Protein AF-A0A950LCS8-F1 (afdb_monomer)

Solvent-accessible surface area (backbone atoms only — not comparable to full-atom values): 15130 Å² total; per-residue (Å²): 137,90,88,80,78,83,81,78,76,78,85,74,76,77,86,64,58,86,62,54,63,54,53,52,50,50,51,51,50,51,50,51,50,51,52,49,61,66,45,37,80,56,50,51,40,48,50,53,17,52,52,48,40,62,68,40,46,65,56,53,58,58,58,48,73,71,74,54,57,73,68,60,50,51,54,51,52,52,49,53,52,50,50,52,50,52,49,52,52,50,50,51,52,51,51,54,50,55,54,60,71,47,46,80,65,51,57,67,53,48,59,60,55,59,71,72,57,88,82,81,58,100,58,58,68,61,54,54,48,53,57,48,50,55,52,48,50,53,49,48,54,53,47,54,68,59,57,80,75,72,86,90,84,82,92,82,92,84,85,90,83,81,87,88,84,83,85,77,82,82,75,79,75,71,76,71,79,48,78,65,52,58,50,46,68,62,48,52,75,52,49,60,59,48,54,54,48,50,49,25,51,53,42,30,52,51,46,65,72,40,47,62,62,52,47,53,49,49,50,52,62,68,68,70,64,71,66,65,56,59,51,50,55,52,50,54,52,51,55,52,52,53,54,55,58,64,74,74,112

pLDDT: mean 70.21, std 14.86, range [31.48, 96.06]

Secondary structure (DSSP, 8-state):
----------TTS----HHHHHHHHHHHHHHHHHHHHHHHHHHHHHHHHHHHHHHHHHHHHHHGGG---HHHHHHHHHHHHHHHHHHHHHHHHHHHHHHHHTHHHHHHHHHHHHHH-SSS-TTHHHHHHHHHHHHHHHHHHHHHHHHTTS---------------PPPP---------HHHHHHHHHHHHHHHHHHHHHHHHHHHHHHHHHHHHHHHHHHHHTTS-HHHHHHHHHHHHHHHHHHHHH--

Sequence (249 aa):
MADQAPEFDGRTRADFPPGVFGMMAVLVAATIIAILYFAREVFVPITLAVLLSFLLAPAVRWLRRLRVGRITAVVFTVMIACLAIAGFTAVIVGEVSSLAQQLPEYQYNLDAKIRSFPGMVPGGGIFRRATNTLRELGKELSKAQTQNGAESTPSATGASESQPAKPIPVQLVEPVPGPLQIVQTIIGPLLQPMAVGGLVIVFVIMILLEREDLRDRLLRLAGRRDLHRTTEAMNDAAQRISRYLMCQL

Structure (mmCIF, N/CA/C/O backbone):
data_AF-A0A950LCS8-F1
#
_entry.id   AF-A0A950LCS8-F1
#
loop_
_atom_site.group_PDB
_atom_site.id
_atom_site.type_symbol
_atom_site.label_atom_id
_atom_site.label_alt_id
_atom_site.label_comp_id
_atom_site.label_asym_id
_atom_site.label_entity_id
_atom_site.label_seq_id
_atom_site.pdbx_PDB_ins_code
_atom_site.Cartn_x
_atom_site.Cartn_y
_atom_site.Cartn_z
_atom_site.occupancy
_atom_site.B_iso_or_equiv
_atom_site.auth_seq_id
_atom_site.auth_comp_id
_atom_site.auth_asym_id
_atom_site.auth_atom_id
_atom_site.pdbx_PDB_model_num
ATOM 1 N N . MET A 1 1 ? 23.893 34.636 -63.268 1.00 56.47 1 MET A N 1
ATOM 2 C CA . MET A 1 1 ? 22.607 34.696 -62.542 1.00 56.47 1 MET A CA 1
ATOM 3 C C . MET A 1 1 ? 22.546 33.495 -61.616 1.00 56.47 1 MET A C 1
ATOM 5 O O . MET A 1 1 ? 22.862 32.412 -62.084 1.00 56.47 1 MET A O 1
ATOM 9 N N . ALA A 1 2 ? 22.137 33.734 -60.367 1.00 59.38 2 ALA A N 1
ATOM 10 C CA . ALA A 1 2 ? 21.829 32.772 -59.301 1.00 59.38 2 ALA A CA 1
ATOM 11 C C . ALA A 1 2 ? 23.011 32.095 -58.575 1.00 59.38 2 ALA A C 1
ATOM 13 O O . ALA A 1 2 ? 23.443 31.012 -58.947 1.00 59.38 2 ALA A O 1
ATOM 14 N N . ASP A 1 3 ? 23.433 32.710 -57.467 1.00 57.75 3 ASP A N 1
ATOM 15 C CA . ASP A 1 3 ? 23.867 31.981 -56.271 1.00 57.75 3 ASP A CA 1
ATOM 16 C C . ASP A 1 3 ? 23.253 32.695 -55.051 1.00 57.75 3 ASP A C 1
ATOM 18 O O . ASP A 1 3 ? 23.719 33.750 -54.622 1.00 57.75 3 ASP A O 1
ATOM 22 N N . GLN A 1 4 ? 22.094 32.208 -54.599 1.00 59.34 4 GLN A N 1
ATOM 23 C CA . GLN A 1 4 ? 21.452 32.625 -53.351 1.00 59.34 4 GLN A CA 1
ATOM 24 C C . GLN A 1 4 ? 21.658 31.491 -52.350 1.00 59.34 4 GLN A C 1
ATOM 26 O O . GLN A 1 4 ? 20.965 30.475 -52.399 1.00 59.34 4 GLN A O 1
ATOM 31 N N . ALA A 1 5 ? 22.623 31.666 -51.451 1.00 65.44 5 ALA A N 1
ATOM 32 C CA . ALA A 1 5 ? 22.759 30.821 -50.277 1.00 65.44 5 ALA A CA 1
ATOM 33 C C . ALA A 1 5 ? 21.596 31.106 -49.303 1.00 65.44 5 ALA A C 1
ATOM 35 O O . ALA A 1 5 ? 21.241 32.273 -49.112 1.00 65.44 5 ALA A O 1
ATOM 36 N N . PRO A 1 6 ? 20.997 30.083 -48.671 1.00 62.97 6 PRO A N 1
ATOM 37 C CA . PRO A 1 6 ? 19.970 30.294 -47.662 1.00 62.97 6 PRO A CA 1
ATOM 38 C C . PRO A 1 6 ? 20.600 30.904 -46.402 1.00 62.97 6 PRO A C 1
ATOM 40 O O . PRO A 1 6 ? 21.367 30.247 -45.696 1.00 62.97 6 PRO A O 1
ATOM 43 N N . GLU A 1 7 ? 20.269 32.165 -46.116 1.00 64.50 7 GLU A N 1
ATOM 44 C CA . GLU A 1 7 ? 20.481 32.787 -44.807 1.00 64.50 7 GLU A CA 1
ATOM 45 C C . GLU A 1 7 ? 19.712 31.974 -43.757 1.00 64.50 7 GLU A C 1
ATOM 47 O O . GLU A 1 7 ? 18.488 32.050 -43.643 1.00 64.50 7 GLU A O 1
ATOM 52 N N . PHE A 1 8 ? 20.429 31.149 -42.996 1.00 61.28 8 PHE A N 1
ATOM 53 C CA . PHE A 1 8 ? 19.883 30.520 -41.801 1.00 61.28 8 PHE A CA 1
ATOM 54 C C . PHE A 1 8 ? 19.758 31.586 -40.708 1.00 61.28 8 PHE A C 1
ATOM 56 O O . PHE A 1 8 ? 20.701 31.856 -39.965 1.00 61.28 8 PHE A O 1
ATOM 63 N N . ASP A 1 9 ? 18.577 32.201 -40.638 1.00 62.56 9 ASP A N 1
ATOM 64 C CA . ASP A 1 9 ? 18.178 33.119 -39.574 1.00 62.56 9 ASP A CA 1
ATOM 65 C C . ASP A 1 9 ? 18.215 32.381 -38.222 1.00 62.56 9 ASP A C 1
ATOM 67 O O . ASP A 1 9 ? 17.396 31.509 -37.927 1.00 62.56 9 ASP A O 1
ATOM 71 N N . GLY A 1 10 ? 19.203 32.710 -37.388 1.00 59.84 10 GLY A N 1
ATOM 72 C CA . GLY A 1 10 ? 19.430 32.127 -36.059 1.00 59.84 10 GLY A CA 1
ATOM 73 C C . GLY A 1 10 ? 18.405 32.539 -34.992 1.00 59.84 10 GLY A C 1
ATOM 74 O O . GLY A 1 10 ? 18.666 32.393 -33.796 1.00 59.84 10 GLY A O 1
ATOM 75 N N . ARG A 1 11 ? 17.240 33.062 -35.386 1.00 56.19 11 ARG A N 1
ATOM 76 C CA . ARG A 1 11 ? 16.188 33.565 -34.491 1.00 56.19 11 ARG A CA 1
ATOM 77 C C . ARG A 1 11 ? 15.236 32.468 -34.024 1.00 56.19 11 ARG A C 1
ATOM 79 O O . ARG A 1 11 ? 14.035 32.528 -34.252 1.00 56.19 11 ARG A O 1
ATOM 86 N N . THR A 1 12 ? 15.750 31.468 -33.320 1.00 60.00 12 THR A N 1
ATOM 87 C CA . THR A 1 12 ? 14.900 30.576 -32.501 1.00 60.00 12 THR A CA 1
ATOM 88 C C . THR A 1 12 ? 15.524 30.209 -31.159 1.00 60.00 12 THR A C 1
ATOM 90 O O . THR A 1 12 ? 15.053 29.300 -30.478 1.00 60.00 12 THR A O 1
ATOM 93 N N . ARG A 1 13 ? 16.516 30.971 -30.681 1.00 58.94 13 ARG A N 1
ATOM 94 C CA . ARG A 1 13 ? 16.774 31.039 -29.237 1.00 58.94 13 ARG A CA 1
ATOM 95 C C . ARG A 1 13 ? 15.783 32.009 -28.614 1.00 58.94 13 ARG A C 1
ATOM 97 O O . ARG A 1 13 ? 16.112 33.146 -28.344 1.00 58.94 13 ARG A O 1
ATOM 104 N N . ALA A 1 14 ? 14.553 31.526 -28.485 1.00 61.00 14 ALA A N 1
ATOM 105 C CA . ALA A 1 14 ? 13.630 31.818 -27.401 1.00 61.00 14 ALA A CA 1
ATOM 106 C C . ALA A 1 14 ? 14.144 32.829 -26.348 1.00 61.00 14 ALA A C 1
ATOM 108 O O . ALA A 1 14 ? 14.609 32.436 -25.277 1.00 61.00 14 ALA A O 1
ATOM 109 N N . ASP A 1 15 ? 14.008 34.123 -26.645 1.00 62.06 15 ASP A N 1
ATOM 110 C CA . ASP A 1 15 ? 14.137 35.220 -25.684 1.00 62.06 15 ASP A CA 1
ATOM 111 C C . ASP A 1 15 ? 12.903 35.214 -24.766 1.00 62.06 15 ASP A C 1
ATOM 113 O O . ASP A 1 15 ? 12.046 36.097 -24.803 1.00 62.06 15 ASP A O 1
ATOM 117 N N . PHE A 1 16 ? 12.742 34.155 -23.969 1.00 63.09 16 PHE A N 1
ATOM 118 C CA . PHE A 1 16 ? 11.744 34.151 -22.908 1.00 63.09 16 PHE A CA 1
ATOM 119 C C . PHE A 1 16 ? 12.295 34.942 -21.716 1.00 63.09 16 PHE A C 1
ATOM 121 O O . PHE A 1 16 ? 13.444 34.725 -21.323 1.00 63.09 16 PHE A O 1
ATOM 128 N N . PRO A 1 17 ? 11.494 35.828 -21.093 1.00 73.19 17 PRO A N 1
ATOM 129 C CA . PRO A 1 17 ? 11.909 36.515 -19.880 1.00 73.19 17 PRO A CA 1
ATOM 130 C C . PRO A 1 17 ? 12.347 35.481 -18.829 1.00 73.19 17 PRO A C 1
ATOM 132 O O . PRO A 1 17 ? 11.656 34.469 -18.669 1.00 73.19 17 PRO A O 1
ATOM 135 N N . PRO A 1 18 ? 13.427 35.723 -18.063 1.00 69.81 18 PRO A N 1
ATOM 136 C CA . PRO A 1 18 ? 13.974 34.752 -17.107 1.00 69.81 18 PRO A CA 1
ATOM 137 C C . PRO A 1 18 ? 12.963 34.277 -16.041 1.00 69.81 18 PRO A C 1
ATOM 139 O O . PRO A 1 18 ? 13.160 33.230 -15.429 1.00 69.81 18 PRO A O 1
ATOM 142 N N . GLY A 1 19 ? 11.842 34.987 -15.852 1.00 72.88 19 GLY A N 1
ATOM 143 C CA . GLY A 1 19 ? 10.735 34.573 -14.981 1.00 72.88 19 GLY A CA 1
ATOM 144 C C . GLY A 1 19 ? 9.728 33.589 -15.599 1.00 72.88 19 GLY A C 1
ATOM 145 O O . GLY A 1 19 ? 9.078 32.850 -14.860 1.00 72.88 19 GLY A O 1
ATOM 146 N N . VAL A 1 20 ? 9.597 33.521 -16.930 1.00 78.75 20 VAL A N 1
ATOM 147 C CA . VAL A 1 20 ? 8.592 32.662 -17.592 1.00 78.75 20 VAL A CA 1
ATOM 148 C C . VAL A 1 20 ? 8.960 31.188 -17.462 1.00 78.75 20 VAL A C 1
ATOM 150 O O . VAL A 1 20 ? 8.088 30.366 -17.195 1.00 78.75 20 VAL A O 1
ATOM 153 N N . PHE A 1 21 ? 10.249 30.849 -17.557 1.00 78.19 21 PHE A N 1
ATOM 154 C CA . PHE A 1 21 ? 10.707 29.472 -17.354 1.00 78.19 21 PHE A CA 1
ATOM 155 C C . PHE A 1 21 ? 10.443 28.995 -15.917 1.00 78.19 21 PHE A C 1
ATOM 157 O O . PHE A 1 21 ? 9.968 27.880 -15.714 1.00 78.19 21 PHE A O 1
ATOM 164 N N . GLY A 1 22 ? 10.660 29.868 -14.926 1.00 85.50 22 GLY A N 1
ATOM 165 C CA . GLY A 1 22 ? 10.324 29.593 -13.528 1.00 85.50 22 GLY A CA 1
ATOM 166 C C . GLY A 1 22 ? 8.821 29.392 -13.315 1.00 85.50 22 GLY A C 1
ATOM 167 O O . GLY A 1 22 ? 8.416 28.415 -12.691 1.00 85.50 22 GLY A O 1
ATOM 168 N N . MET A 1 23 ? 7.983 30.259 -13.891 1.00 86.12 23 MET A N 1
ATOM 169 C CA . MET A 1 23 ? 6.525 30.152 -13.767 1.00 86.12 23 MET A CA 1
ATOM 170 C C . MET A 1 23 ? 5.976 28.883 -14.435 1.00 86.12 23 MET A C 1
ATOM 172 O O . MET A 1 23 ? 5.153 28.185 -13.844 1.00 86.12 23 MET A O 1
ATOM 176 N N . MET A 1 24 ? 6.475 28.531 -15.624 1.00 89.88 24 MET A N 1
ATOM 177 C CA . MET A 1 24 ? 6.101 27.291 -16.310 1.00 89.88 24 MET A CA 1
ATOM 178 C C . MET A 1 24 ? 6.569 26.052 -15.540 1.00 89.88 24 MET A C 1
ATOM 180 O O . MET A 1 24 ? 5.802 25.103 -15.403 1.00 89.88 24 MET A O 1
ATOM 184 N N . ALA A 1 25 ? 7.779 26.065 -14.974 1.00 90.00 25 ALA A N 1
ATOM 185 C CA . ALA A 1 25 ? 8.272 24.964 -14.148 1.00 90.00 25 ALA A CA 1
ATOM 186 C C . ALA A 1 25 ? 7.416 24.758 -12.886 1.00 90.00 25 ALA A C 1
ATOM 188 O O . ALA A 1 25 ? 7.090 23.620 -12.552 1.00 90.00 25 ALA A O 1
ATOM 189 N N . VAL A 1 26 ? 6.997 25.840 -12.218 1.00 94.12 26 VAL A N 1
ATOM 190 C CA . VAL A 1 26 ? 6.099 25.768 -11.051 1.00 94.12 26 VAL A CA 1
ATOM 191 C C . VAL A 1 26 ? 4.725 25.229 -11.445 1.00 94.12 26 VAL A C 1
ATOM 193 O O . VAL A 1 26 ? 4.198 24.366 -10.748 1.00 94.12 26 VAL A O 1
ATOM 196 N N . LEU A 1 27 ? 4.160 25.671 -12.573 1.00 95.00 27 LEU A N 1
ATOM 197 C CA . LEU A 1 27 ? 2.878 25.160 -13.070 1.00 95.00 27 LEU A CA 1
ATOM 198 C C . LEU A 1 27 ? 2.951 23.674 -13.432 1.00 95.00 27 LEU A C 1
ATOM 200 O O . LEU A 1 27 ? 2.062 22.907 -13.061 1.00 95.00 27 LEU A O 1
ATOM 204 N N . VAL A 1 28 ? 4.020 23.244 -14.105 1.00 95.44 28 VAL A N 1
ATOM 205 C CA . VAL A 1 28 ? 4.246 21.829 -14.428 1.00 95.44 28 VAL A CA 1
ATOM 206 C C . VAL A 1 28 ? 4.411 21.010 -13.149 1.00 95.44 28 VAL A C 1
ATOM 208 O O . VAL A 1 28 ? 3.747 19.987 -12.998 1.00 95.44 28 VAL A O 1
ATOM 211 N N . ALA A 1 29 ? 5.224 21.469 -12.194 1.00 95.00 29 ALA A N 1
ATOM 212 C CA . ALA A 1 29 ? 5.409 20.789 -10.915 1.00 95.00 29 ALA A CA 1
ATOM 213 C C . ALA A 1 29 ? 4.095 20.687 -10.125 1.00 95.00 29 ALA A C 1
ATOM 215 O O . ALA A 1 29 ? 3.750 19.605 -9.654 1.00 95.00 29 ALA A O 1
ATOM 216 N N . ALA A 1 30 ? 3.322 21.773 -10.033 1.00 95.69 30 ALA A N 1
ATOM 217 C CA . ALA A 1 30 ? 2.016 21.781 -9.378 1.00 95.69 30 ALA A CA 1
ATOM 218 C C . ALA A 1 30 ? 1.031 20.818 -10.057 1.00 95.69 30 ALA A C 1
ATOM 220 O O . ALA A 1 30 ? 0.322 20.081 -9.373 1.00 95.69 30 ALA A O 1
ATOM 221 N N . THR A 1 31 ? 1.038 20.761 -11.392 1.00 96.06 31 THR A N 1
ATOM 222 C CA . THR A 1 31 ? 0.212 19.825 -12.169 1.00 96.06 31 THR A CA 1
ATOM 223 C C . THR A 1 31 ? 0.610 18.377 -11.888 1.00 96.06 31 THR A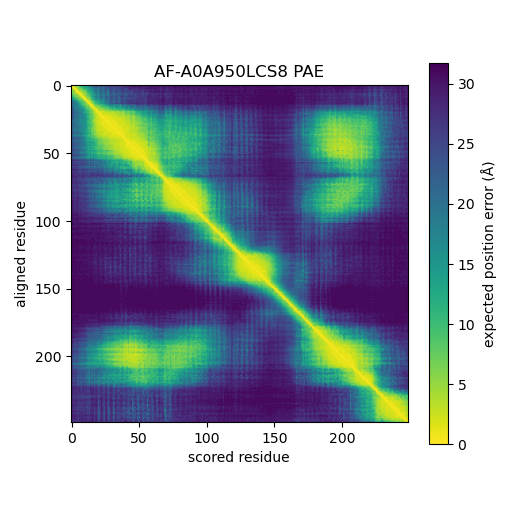 C 1
ATOM 225 O O . THR A 1 31 ? -0.252 17.545 -11.615 1.00 96.06 31 THR A O 1
ATOM 228 N N . ILE A 1 32 ? 1.912 18.070 -11.883 1.00 96.06 32 ILE A N 1
ATOM 229 C CA . ILE A 1 32 ? 2.420 16.734 -11.544 1.00 96.06 32 ILE A CA 1
ATOM 230 C C . ILE A 1 32 ? 2.004 16.352 -10.121 1.00 96.06 32 ILE A C 1
ATOM 232 O O . ILE A 1 32 ? 1.495 15.253 -9.917 1.00 96.06 32 ILE A O 1
ATOM 236 N N . ILE A 1 33 ? 2.165 17.250 -9.145 1.00 95.56 33 ILE A N 1
ATOM 237 C CA . ILE A 1 33 ? 1.779 17.008 -7.747 1.00 95.56 33 ILE A CA 1
ATOM 238 C C . ILE A 1 33 ? 0.270 16.772 -7.628 1.00 95.56 33 ILE A C 1
ATOM 240 O O . ILE A 1 33 ? -0.142 15.850 -6.928 1.00 95.56 33 ILE A O 1
ATOM 244 N N . ALA A 1 34 ? -0.558 17.549 -8.330 1.00 94.56 34 ALA A N 1
ATOM 245 C CA . ALA A 1 34 ? -2.009 17.375 -8.332 1.00 94.56 34 ALA A CA 1
ATOM 246 C C . ALA A 1 34 ? -2.422 16.012 -8.912 1.00 94.56 34 ALA A C 1
ATOM 248 O O . ALA A 1 34 ? -3.231 15.304 -8.308 1.00 94.56 34 ALA A O 1
ATOM 249 N N . ILE A 1 35 ? -1.817 15.607 -10.036 1.00 95.50 35 ILE A N 1
ATOM 250 C CA . ILE A 1 35 ? -2.025 14.278 -10.629 1.00 95.50 35 ILE A CA 1
ATOM 251 C C . ILE A 1 35 ? -1.593 13.189 -9.644 1.00 95.50 35 ILE A C 1
ATOM 253 O O . ILE A 1 35 ? -2.333 12.232 -9.426 1.00 95.50 35 ILE A O 1
ATOM 257 N N . LEU A 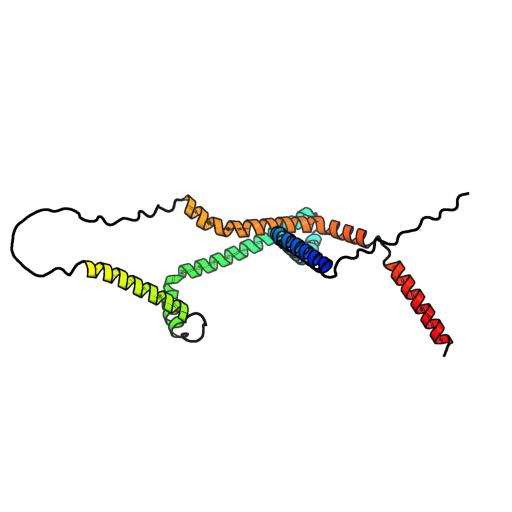1 36 ? -0.427 13.335 -9.009 1.00 92.00 36 LEU A N 1
ATOM 258 C CA . LEU A 1 36 ? 0.100 12.350 -8.065 1.00 92.00 36 LEU A CA 1
ATOM 259 C C . LEU A 1 36 ? -0.766 12.243 -6.802 1.00 92.00 36 LEU A C 1
ATOM 261 O O . LEU A 1 36 ? -0.968 11.149 -6.280 1.00 92.00 36 LEU A O 1
ATOM 265 N N . TYR A 1 37 ? -1.324 13.363 -6.339 1.00 94.12 37 TYR A N 1
ATOM 266 C CA . TYR A 1 37 ? -2.248 13.408 -5.211 1.00 94.12 37 TYR A CA 1
ATOM 267 C C . TYR A 1 37 ? -3.539 12.646 -5.508 1.00 94.12 37 TYR A C 1
ATOM 269 O O . TYR A 1 37 ? -3.984 11.875 -4.658 1.00 94.12 37 TYR A O 1
ATOM 277 N N . PHE A 1 38 ? -4.119 12.821 -6.698 1.00 92.69 38 PHE A N 1
ATOM 278 C CA . PHE A 1 38 ? -5.295 12.058 -7.125 1.00 92.69 38 PHE A CA 1
ATOM 279 C C . PHE A 1 38 ? -4.964 10.582 -7.352 1.00 92.69 38 PHE A C 1
ATOM 281 O O . PHE A 1 38 ? -5.682 9.698 -6.897 1.00 92.69 38 PHE A O 1
ATOM 288 N N . ALA A 1 39 ? -3.828 10.299 -7.986 1.00 91.81 39 ALA A N 1
ATOM 289 C CA . ALA A 1 39 ? -3.398 8.937 -8.263 1.00 91.81 39 ALA A CA 1
ATOM 290 C C . ALA A 1 39 ? -2.930 8.177 -7.007 1.00 91.81 39 ALA A C 1
ATOM 292 O O . ALA A 1 39 ? -2.745 6.959 -7.071 1.00 91.81 39 ALA A O 1
ATOM 293 N N . ARG A 1 40 ? -2.761 8.849 -5.854 1.00 91.00 40 ARG A N 1
ATOM 294 C CA . ARG A 1 40 ? -2.328 8.215 -4.595 1.00 91.00 40 ARG A CA 1
ATOM 295 C C . ARG A 1 40 ? -3.222 7.046 -4.194 1.00 91.00 40 ARG A C 1
ATOM 297 O O . ARG A 1 40 ? -2.714 6.070 -3.653 1.00 91.00 40 ARG A O 1
ATOM 304 N N . GLU A 1 41 ? -4.525 7.133 -4.472 1.00 86.94 41 GLU A N 1
ATOM 305 C CA . GLU A 1 41 ? -5.500 6.090 -4.127 1.00 86.94 41 GLU A CA 1
ATOM 306 C C . GLU A 1 41 ? -5.186 4.758 -4.815 1.00 86.94 41 GLU A C 1
ATOM 308 O O . GLU A 1 41 ? -5.502 3.700 -4.281 1.00 86.94 41 GLU A O 1
ATOM 313 N N . VAL A 1 42 ? -4.488 4.804 -5.953 1.00 87.44 42 VAL A N 1
ATOM 314 C CA . VAL A 1 42 ? -4.037 3.631 -6.706 1.00 87.44 42 VAL A CA 1
ATOM 315 C C . VAL A 1 42 ? -2.557 3.330 -6.434 1.00 87.44 42 VAL A C 1
ATOM 317 O O . VAL A 1 42 ? -2.186 2.173 -6.225 1.00 87.44 42 VAL A O 1
ATOM 320 N N . PHE A 1 43 ? -1.696 4.354 -6.368 1.00 89.25 43 PHE A N 1
ATOM 321 C CA . PHE A 1 43 ? -0.256 4.181 -6.136 1.00 89.25 43 PHE A CA 1
ATOM 322 C C . PHE A 1 43 ? 0.077 3.619 -4.754 1.00 89.25 43 PHE A C 1
ATOM 324 O O . PHE A 1 43 ? 0.981 2.789 -4.650 1.00 89.25 43 PHE A O 1
ATOM 331 N N . VAL A 1 44 ? -0.623 4.041 -3.695 1.00 90.12 44 VAL A N 1
ATOM 332 C CA . VAL A 1 44 ? -0.365 3.556 -2.330 1.00 90.12 44 VAL A CA 1
ATOM 333 C C . VAL A 1 44 ? -0.592 2.036 -2.236 1.00 90.12 44 VAL A C 1
ATOM 335 O O . VAL A 1 44 ? 0.338 1.337 -1.824 1.00 90.12 44 VAL A O 1
ATOM 338 N N . PRO A 1 45 ? -1.738 1.482 -2.686 1.00 86.88 45 PRO A N 1
ATOM 339 C CA . PRO A 1 45 ? -1.960 0.036 -2.732 1.00 86.88 45 PRO A CA 1
ATOM 340 C C . PRO A 1 45 ? -0.947 -0.734 -3.577 1.00 86.88 45 PRO A C 1
ATOM 342 O O . PRO A 1 45 ? -0.454 -1.769 -3.132 1.00 86.88 45 PRO A O 1
ATOM 345 N N . ILE A 1 46 ? -0.597 -0.231 -4.768 1.00 85.94 46 ILE A N 1
ATOM 346 C CA . ILE A 1 46 ? 0.405 -0.868 -5.637 1.00 85.94 46 ILE A CA 1
ATOM 347 C C . ILE A 1 46 ? 1.762 -0.915 -4.933 1.00 85.94 46 ILE A C 1
ATOM 349 O O . ILE A 1 46 ? 2.424 -1.949 -4.924 1.00 85.94 46 ILE A O 1
ATOM 353 N N . THR A 1 47 ? 2.167 0.189 -4.307 1.00 89.19 47 THR A N 1
ATOM 354 C CA . THR A 1 47 ? 3.445 0.286 -3.590 1.00 89.19 47 THR A CA 1
ATOM 355 C C . THR A 1 47 ? 3.491 -0.700 -2.427 1.00 89.19 47 THR A C 1
ATOM 357 O O . THR A 1 47 ? 4.457 -1.454 -2.299 1.00 89.19 47 THR A O 1
ATOM 360 N N . LEU A 1 48 ? 2.420 -0.756 -1.627 1.00 87.50 48 LEU A N 1
ATOM 361 C CA . LEU A 1 48 ? 2.255 -1.753 -0.568 1.00 87.50 48 LEU A CA 1
ATOM 362 C C . LEU A 1 48 ? 2.337 -3.175 -1.117 1.00 87.50 48 LEU A C 1
ATOM 364 O O . LEU A 1 48 ? 3.027 -4.008 -0.538 1.00 87.50 48 LEU A O 1
ATOM 368 N N . ALA A 1 49 ? 1.680 -3.449 -2.241 1.00 84.44 49 ALA A N 1
ATOM 369 C CA . ALA A 1 49 ? 1.678 -4.765 -2.854 1.00 84.44 49 ALA A CA 1
ATOM 370 C C . ALA A 1 49 ? 3.062 -5.177 -3.376 1.00 84.44 49 ALA A C 1
ATOM 372 O O . ALA A 1 49 ? 3.468 -6.324 -3.189 1.00 84.44 49 ALA A O 1
ATOM 373 N N . VAL A 1 50 ? 3.825 -4.251 -3.968 1.00 81.75 50 VAL A N 1
ATOM 374 C CA . VAL A 1 50 ? 5.221 -4.482 -4.375 1.00 81.75 50 VAL A CA 1
ATOM 375 C C . VAL A 1 50 ? 6.101 -4.765 -3.154 1.00 81.75 50 VAL A C 1
ATOM 377 O O . VAL A 1 50 ? 6.852 -5.742 -3.162 1.00 81.75 50 VAL A O 1
ATOM 380 N N . LEU A 1 51 ? 5.982 -3.963 -2.090 1.00 85.69 51 LEU A N 1
ATOM 381 C CA . LEU A 1 51 ? 6.686 -4.166 -0.817 1.00 85.69 51 LEU A CA 1
ATOM 382 C C . LEU A 1 51 ? 6.375 -5.541 -0.212 1.00 85.69 51 LEU A C 1
ATOM 384 O O . LEU A 1 51 ? 7.294 -6.307 0.086 1.00 85.69 51 LEU A O 1
ATOM 388 N N . LEU A 1 52 ? 5.090 -5.890 -0.105 1.00 77.38 52 LEU A N 1
ATOM 389 C CA . LEU A 1 52 ? 4.645 -7.204 0.357 1.00 77.38 52 LEU A CA 1
ATOM 390 C C . LEU A 1 52 ? 5.173 -8.315 -0.545 1.00 77.38 52 LEU A C 1
ATOM 392 O O . LEU A 1 52 ? 5.641 -9.331 -0.050 1.00 77.38 52 LEU A O 1
ATOM 396 N N . SER A 1 53 ? 5.147 -8.133 -1.863 1.00 74.00 53 SER A N 1
ATOM 397 C CA . SER A 1 53 ? 5.648 -9.121 -2.818 1.00 74.00 53 SER A CA 1
ATOM 398 C C . SER A 1 53 ? 7.140 -9.395 -2.629 1.00 74.00 53 SER A C 1
ATOM 400 O O . SER A 1 53 ? 7.560 -10.553 -2.648 1.00 74.00 53 SER A O 1
ATOM 402 N N . PHE A 1 54 ? 7.956 -8.362 -2.395 1.00 77.31 54 PHE A N 1
ATOM 403 C CA . PHE A 1 54 ? 9.369 -8.543 -2.052 1.00 77.31 54 PHE A CA 1
ATOM 404 C C . PHE A 1 54 ? 9.551 -9.288 -0.729 1.00 77.31 54 PHE A C 1
ATOM 406 O O . PHE A 1 54 ? 10.407 -10.173 -0.655 1.00 77.31 54 PHE A O 1
ATOM 413 N N . LEU A 1 55 ? 8.723 -8.986 0.271 1.00 79.25 55 LEU A N 1
ATOM 414 C CA . LEU A 1 55 ? 8.737 -9.661 1.567 1.00 79.25 55 LEU A CA 1
ATOM 415 C C . LEU A 1 55 ? 8.301 -11.135 1.462 1.00 79.25 55 LEU A C 1
ATOM 417 O O . LEU A 1 55 ? 8.877 -12.006 2.110 1.00 79.25 55 LEU A O 1
ATOM 421 N N . LEU A 1 56 ? 7.337 -11.434 0.588 1.00 69.81 56 LEU A N 1
ATOM 422 C CA . LEU A 1 56 ? 6.825 -12.781 0.323 1.00 69.81 56 LEU A CA 1
ATOM 423 C C . LEU A 1 56 ? 7.708 -13.573 -0.651 1.00 69.81 56 LEU A C 1
ATOM 425 O O . LEU A 1 56 ? 7.661 -14.799 -0.651 1.00 69.81 56 LEU A O 1
ATOM 429 N N . ALA A 1 57 ? 8.549 -12.934 -1.466 1.00 70.12 57 ALA A N 1
ATOM 430 C CA . ALA A 1 57 ? 9.424 -13.612 -2.424 1.00 70.12 57 ALA A CA 1
ATOM 431 C C . ALA A 1 57 ? 10.326 -14.713 -1.815 1.00 70.12 57 ALA A C 1
ATOM 433 O O . ALA A 1 57 ? 10.467 -15.767 -2.442 1.00 70.12 57 ALA A O 1
ATOM 434 N N . PRO A 1 58 ? 10.985 -14.547 -0.647 1.00 69.12 58 PRO A N 1
ATOM 435 C CA . PRO A 1 58 ? 11.684 -15.655 0.009 1.00 69.12 58 PRO A CA 1
ATOM 436 C C . PRO A 1 58 ? 10.730 -16.764 0.479 1.00 69.12 58 PRO A C 1
ATOM 438 O O . PRO A 1 58 ? 11.034 -17.934 0.247 1.00 69.12 58 PRO A O 1
ATOM 441 N N . ALA A 1 59 ? 9.568 -16.416 1.042 1.00 62.25 59 ALA A N 1
ATOM 442 C CA . ALA A 1 59 ? 8.569 -17.380 1.510 1.00 62.25 59 ALA A CA 1
ATOM 443 C C . ALA A 1 59 ? 7.998 -18.228 0.356 1.00 62.25 59 ALA A C 1
ATOM 4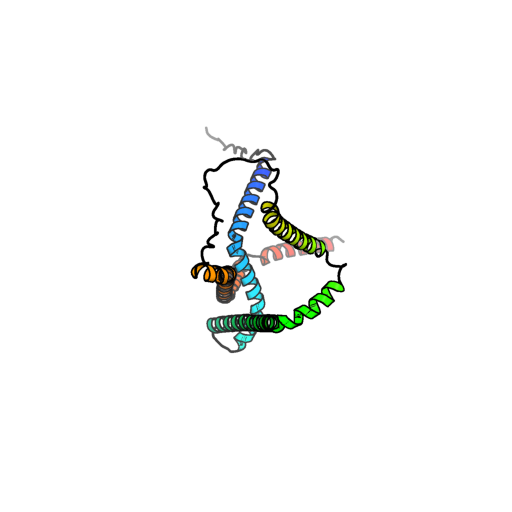45 O O . ALA A 1 59 ? 7.986 -19.456 0.423 1.00 62.25 59 ALA A O 1
ATOM 446 N N . VAL A 1 60 ? 7.637 -17.591 -0.763 1.00 63.97 60 VAL A N 1
ATOM 447 C CA . VAL A 1 60 ? 7.143 -18.262 -1.976 1.00 63.97 60 VAL A CA 1
ATOM 448 C C . VAL A 1 60 ? 8.226 -19.144 -2.599 1.00 63.97 60 VAL A C 1
ATOM 450 O O . VAL A 1 60 ? 7.929 -20.242 -3.060 1.00 63.97 60 VAL A O 1
ATOM 453 N N . ARG A 1 61 ? 9.496 -18.710 -2.611 1.00 65.62 61 ARG A N 1
ATOM 454 C CA . ARG A 1 61 ? 10.614 -19.542 -3.101 1.00 65.62 61 ARG A CA 1
ATOM 455 C C . ARG A 1 61 ? 10.821 -20.793 -2.250 1.00 65.62 61 ARG A C 1
ATOM 457 O O . ARG A 1 61 ? 11.162 -21.835 -2.802 1.00 65.62 61 ARG A O 1
ATOM 464 N N . TRP A 1 62 ? 10.617 -20.696 -0.938 1.00 63.22 62 TRP A N 1
ATOM 465 C CA . TRP A 1 62 ? 10.627 -21.850 -0.040 1.00 63.22 62 TRP A CA 1
ATOM 466 C C . TRP A 1 62 ? 9.469 -22.804 -0.338 1.00 63.22 62 TRP A C 1
ATOM 468 O O . TRP A 1 62 ? 9.701 -23.997 -0.516 1.00 63.22 62 TRP A O 1
ATOM 478 N N . LEU A 1 63 ? 8.254 -22.278 -0.501 1.00 60.50 63 LEU A N 1
ATOM 479 C CA . LEU A 1 63 ? 7.065 -23.086 -0.782 1.00 60.50 63 LEU A CA 1
ATOM 480 C C . LEU A 1 63 ? 7.110 -23.754 -2.170 1.00 60.50 63 LEU A C 1
ATOM 482 O O . LEU A 1 63 ? 6.672 -24.889 -2.337 1.00 60.50 63 LEU A O 1
ATOM 486 N N . ARG A 1 64 ? 7.727 -23.103 -3.164 1.00 59.50 64 ARG A N 1
ATOM 487 C CA . ARG A 1 64 ? 7.913 -23.650 -4.521 1.00 59.50 64 ARG A CA 1
ATOM 488 C C . ARG A 1 64 ? 8.802 -24.897 -4.562 1.00 59.50 64 ARG A C 1
ATOM 490 O O . ARG A 1 64 ? 8.759 -25.642 -5.539 1.00 59.50 64 ARG A O 1
ATOM 497 N N . ARG A 1 65 ? 9.576 -25.170 -3.504 1.00 63.66 65 ARG A N 1
ATOM 498 C CA . ARG A 1 65 ? 10.348 -26.419 -3.392 1.00 63.66 65 ARG A CA 1
ATOM 499 C C . ARG A 1 65 ? 9.447 -27.661 -3.361 1.00 63.66 65 ARG A C 1
ATOM 501 O O . ARG A 1 65 ? 9.933 -28.740 -3.672 1.00 63.66 65 ARG A O 1
ATOM 508 N N . LEU A 1 66 ? 8.145 -27.514 -3.085 1.00 62.81 66 LEU A N 1
ATOM 509 C CA . LEU A 1 66 ? 7.165 -28.607 -3.105 1.00 62.81 66 LEU A CA 1
ATOM 510 C C . LEU A 1 66 ? 6.575 -28.934 -4.501 1.00 62.81 66 LEU A C 1
ATOM 512 O O . LEU A 1 66 ? 5.592 -29.660 -4.582 1.00 62.81 66 LEU A O 1
ATOM 516 N N . ARG A 1 67 ? 7.158 -28.456 -5.617 1.00 53.88 67 ARG A N 1
ATOM 517 C CA . ARG A 1 67 ? 6.750 -28.809 -7.008 1.00 53.88 67 ARG A CA 1
ATOM 518 C C . ARG A 1 67 ? 5.285 -28.508 -7.394 1.00 53.88 67 ARG A C 1
ATOM 520 O O . ARG A 1 67 ? 4.808 -29.000 -8.413 1.00 53.88 67 ARG A O 1
ATOM 527 N N . VAL A 1 68 ? 4.571 -27.666 -6.653 1.00 57.16 68 VAL A N 1
ATOM 528 C CA . VAL A 1 68 ? 3.204 -27.248 -7.014 1.00 57.16 68 VAL A CA 1
ATOM 529 C C . VAL A 1 68 ? 3.258 -26.122 -8.058 1.00 57.16 68 VAL A C 1
ATOM 531 O O . VAL A 1 68 ? 4.119 -25.244 -7.977 1.00 57.16 68 VAL A O 1
ATOM 534 N N . GLY A 1 69 ? 2.355 -26.136 -9.047 1.00 63.25 69 GLY A N 1
ATOM 535 C CA . GLY A 1 69 ? 2.296 -25.132 -10.119 1.00 63.25 69 GLY A CA 1
ATOM 536 C C . GLY A 1 69 ? 2.248 -23.690 -9.590 1.00 63.25 69 GLY A C 1
ATOM 537 O O . GLY A 1 69 ? 1.712 -23.424 -8.510 1.00 63.25 69 GLY A O 1
ATOM 538 N N . ARG A 1 70 ? 2.814 -22.741 -10.350 1.00 65.44 70 ARG A N 1
ATOM 539 C CA . ARG A 1 70 ? 3.025 -21.337 -9.931 1.00 65.44 70 ARG A CA 1
ATOM 540 C C . ARG A 1 70 ? 1.752 -20.670 -9.397 1.00 65.44 70 ARG A C 1
ATOM 542 O O . ARG A 1 70 ? 1.801 -20.017 -8.359 1.00 65.44 70 ARG A O 1
ATOM 549 N N . ILE A 1 71 ? 0.619 -20.891 -10.064 1.00 66.00 71 ILE A N 1
ATOM 550 C CA . ILE A 1 71 ? -0.681 -20.305 -9.703 1.00 66.00 71 ILE A CA 1
ATOM 551 C C . ILE A 1 71 ? -1.170 -20.868 -8.361 1.00 66.00 71 ILE A C 1
ATOM 553 O O . ILE A 1 71 ? -1.492 -20.109 -7.450 1.00 66.00 71 ILE A O 1
ATOM 557 N N . THR A 1 72 ? -1.131 -22.192 -8.195 1.00 69.19 72 THR A N 1
ATOM 558 C CA . THR A 1 72 ? -1.515 -22.873 -6.948 1.00 69.19 72 THR A CA 1
ATOM 559 C C . THR A 1 72 ? -0.657 -22.452 -5.754 1.00 69.19 72 THR A C 1
ATOM 561 O O . THR A 1 72 ? -1.199 -22.232 -4.677 1.00 69.19 72 THR A O 1
ATOM 564 N N . ALA A 1 73 ? 0.657 -22.261 -5.930 1.00 67.69 73 ALA A N 1
ATOM 565 C CA . ALA A 1 73 ? 1.537 -21.814 -4.847 1.00 67.69 73 ALA A CA 1
ATOM 566 C C . ALA A 1 73 ? 1.219 -20.383 -4.370 1.00 67.69 73 ALA A C 1
ATOM 568 O O . ALA A 1 73 ? 1.246 -20.114 -3.167 1.00 67.69 73 ALA A O 1
ATOM 569 N N . VAL A 1 74 ? 0.899 -19.465 -5.291 1.00 69.62 74 VAL A N 1
ATOM 570 C CA . VAL A 1 74 ? 0.505 -18.085 -4.951 1.00 69.62 74 VAL A CA 1
ATOM 571 C C . VAL A 1 74 ? -0.834 -18.067 -4.219 1.00 69.62 74 VAL A C 1
ATOM 573 O O . VAL A 1 74 ? -0.913 -17.481 -3.141 1.00 69.62 74 VAL A O 1
ATOM 576 N N . VAL A 1 75 ? -1.854 -18.759 -4.745 1.00 70.69 75 VAL A N 1
ATOM 577 C CA . VAL A 1 75 ? -3.180 -18.840 -4.105 1.00 70.69 75 VAL A CA 1
ATOM 578 C C . VAL A 1 75 ? -3.064 -19.405 -2.691 1.00 70.69 75 VAL A C 1
ATOM 580 O O . VAL A 1 75 ? -3.608 -18.822 -1.758 1.00 70.69 75 VAL A O 1
ATOM 583 N N . PHE A 1 76 ? -2.289 -20.477 -2.502 1.00 74.31 76 PHE A N 1
ATOM 584 C CA . PHE A 1 76 ? -2.104 -21.087 -1.183 1.00 74.31 76 PHE A CA 1
ATOM 585 C C . PHE A 1 76 ? -1.374 -20.155 -0.204 1.00 74.31 76 PHE A C 1
ATOM 587 O O . PHE A 1 76 ? -1.763 -20.046 0.955 1.00 74.31 76 PHE A O 1
ATOM 594 N N . THR A 1 77 ? -0.355 -19.425 -0.674 1.00 71.75 77 THR A N 1
ATOM 595 C CA . THR A 1 77 ? 0.395 -18.463 0.156 1.00 71.75 77 THR A CA 1
ATOM 596 C C . THR A 1 77 ? -0.501 -17.310 0.614 1.00 71.75 77 THR A C 1
ATOM 598 O O . THR A 1 77 ? -0.479 -16.940 1.786 1.00 71.75 77 THR A O 1
ATOM 601 N N . VAL A 1 78 ? -1.310 -16.754 -0.295 1.00 73.62 78 VAL A N 1
ATOM 602 C CA . VAL A 1 78 ? -2.253 -15.668 0.019 1.00 73.62 78 VAL A CA 1
ATOM 603 C C . VAL A 1 78 ? -3.367 -16.160 0.937 1.00 73.62 78 VAL A C 1
ATOM 605 O O . VAL A 1 78 ? -3.722 -15.460 1.882 1.00 73.62 78 VAL A O 1
ATOM 608 N N . MET A 1 79 ? -3.872 -17.377 0.720 1.00 78.31 79 MET A N 1
ATOM 609 C CA . MET A 1 79 ? -4.882 -17.974 1.590 1.00 78.31 79 MET A CA 1
ATOM 610 C C . MET A 1 79 ? -4.346 -18.156 3.013 1.00 78.31 79 MET A C 1
ATOM 612 O O . MET A 1 79 ? -5.007 -17.736 3.959 1.00 78.31 79 MET A O 1
ATOM 616 N N . ILE A 1 80 ? -3.130 -18.696 3.178 1.00 76.25 80 ILE A N 1
ATOM 617 C CA . ILE A 1 80 ? -2.481 -18.839 4.493 1.00 76.25 80 ILE A CA 1
ATOM 618 C C . ILE A 1 80 ? -2.279 -17.476 5.156 1.00 76.25 80 ILE A C 1
ATOM 620 O O . ILE A 1 80 ? -2.584 -17.328 6.335 1.00 76.25 80 ILE A O 1
ATOM 624 N N . ALA A 1 81 ? -1.787 -16.478 4.417 1.00 73.31 81 ALA A N 1
ATOM 625 C CA . ALA A 1 81 ? -1.587 -15.135 4.955 1.00 73.31 81 ALA A CA 1
ATOM 626 C C . ALA A 1 81 ? -2.911 -14.514 5.428 1.00 73.31 81 ALA A C 1
ATOM 628 O O . ALA A 1 81 ? -2.972 -13.959 6.522 1.00 73.31 81 ALA A O 1
ATOM 629 N N . CYS A 1 82 ? -3.982 -14.664 4.644 1.00 77.50 82 CYS A N 1
ATOM 630 C CA . CYS A 1 82 ? -5.319 -14.206 5.012 1.00 77.50 82 CYS A CA 1
ATOM 631 C C . CYS A 1 82 ? -5.829 -14.921 6.272 1.00 77.50 82 CYS A C 1
ATOM 633 O O . CYS A 1 82 ? -6.300 -14.263 7.197 1.00 77.50 82 CYS A O 1
ATOM 635 N N . LEU A 1 83 ? -5.661 -16.247 6.353 1.00 80.88 83 LEU A N 1
ATOM 636 C CA . LEU A 1 83 ? -6.045 -17.026 7.532 1.00 80.88 83 LEU A CA 1
ATOM 637 C C . LEU A 1 83 ? -5.259 -16.614 8.781 1.00 80.88 83 LEU A C 1
ATOM 639 O O . LEU A 1 83 ? -5.841 -16.503 9.854 1.00 80.88 83 LEU A O 1
ATOM 643 N N . ALA A 1 84 ? -3.955 -16.368 8.649 1.00 74.56 84 ALA A N 1
ATOM 644 C CA . ALA A 1 84 ? -3.111 -15.932 9.756 1.00 74.56 84 ALA A CA 1
ATOM 645 C C . ALA A 1 84 ? -3.537 -14.554 10.279 1.00 74.56 84 ALA A C 1
ATOM 647 O O . ALA A 1 84 ? -3.671 -14.375 11.488 1.00 74.56 84 ALA A O 1
ATOM 648 N N . ILE A 1 85 ? -3.803 -13.602 9.377 1.00 76.56 85 ILE A N 1
ATOM 649 C CA . ILE A 1 85 ? -4.289 -12.264 9.739 1.00 76.56 85 ILE A CA 1
ATOM 650 C C . ILE A 1 85 ? -5.662 -12.367 10.410 1.00 76.56 85 ILE A C 1
ATOM 652 O O . ILE A 1 85 ? -5.835 -11.852 11.509 1.00 76.56 85 ILE A O 1
ATOM 656 N N . ALA A 1 86 ? -6.614 -13.074 9.794 1.00 81.69 86 ALA A N 1
ATOM 657 C CA . ALA A 1 86 ? -7.962 -13.241 10.334 1.00 81.69 86 ALA A CA 1
ATOM 658 C C . ALA A 1 86 ? -7.954 -13.943 11.700 1.00 81.69 86 ALA A C 1
ATOM 660 O O . ALA A 1 86 ? -8.641 -13.504 12.619 1.00 81.69 86 ALA A O 1
ATOM 661 N N . GLY A 1 87 ? -7.138 -14.989 11.854 1.00 85.19 87 GLY A N 1
ATOM 662 C CA . GLY A 1 87 ? -6.950 -15.690 13.121 1.00 85.19 87 GLY A CA 1
ATOM 663 C C . GLY A 1 87 ? -6.383 -14.771 14.200 1.00 85.19 87 GLY A C 1
ATOM 664 O O . GLY A 1 87 ? -6.935 -14.703 15.293 1.00 85.19 87 GLY A O 1
ATOM 665 N N . PHE A 1 88 ? -5.339 -14.002 13.882 1.00 78.19 88 PHE A N 1
ATOM 666 C CA . PHE A 1 88 ? -4.741 -13.048 14.817 1.00 78.19 88 PHE A CA 1
ATOM 667 C C . PHE A 1 88 ? -5.730 -11.950 15.236 1.00 78.19 88 PHE A C 1
ATOM 669 O O . PHE A 1 88 ? -5.865 -11.658 16.422 1.00 78.19 88 PHE A O 1
ATOM 676 N N . THR A 1 89 ? -6.486 -11.385 14.287 1.00 82.88 89 THR A N 1
ATOM 677 C CA . THR A 1 89 ? -7.551 -10.415 14.582 1.00 82.88 89 THR A CA 1
ATOM 678 C C . THR A 1 89 ? -8.643 -11.023 15.463 1.00 82.88 89 THR A C 1
ATOM 680 O O . THR A 1 89 ? -9.083 -10.375 16.410 1.00 82.88 89 THR A O 1
ATOM 683 N N . ALA A 1 90 ? -9.057 -12.267 15.203 1.00 83.31 90 ALA A N 1
ATOM 684 C CA . ALA A 1 90 ? -10.062 -12.956 16.010 1.00 83.31 90 ALA A CA 1
ATOM 685 C C . ALA A 1 90 ? -9.590 -13.195 17.454 1.00 83.31 90 ALA A C 1
ATOM 687 O O . ALA A 1 90 ? -10.372 -12.990 18.382 1.00 83.31 90 ALA A O 1
ATOM 688 N N . VAL A 1 91 ? -8.316 -13.558 17.657 1.00 86.06 91 VAL A N 1
ATOM 689 C CA . VAL A 1 91 ? -7.728 -13.697 19.002 1.00 86.06 91 VAL A CA 1
ATOM 690 C C . VAL A 1 91 ? -7.752 -12.362 19.749 1.00 86.06 91 VAL A C 1
ATOM 692 O O . VAL A 1 91 ? -8.240 -12.313 20.874 1.00 86.06 91 VAL A O 1
ATOM 695 N N . ILE A 1 92 ? -7.326 -11.267 19.108 1.00 81.44 92 ILE A N 1
ATOM 696 C CA . ILE A 1 92 ? -7.334 -9.928 19.725 1.00 81.44 92 ILE A CA 1
ATOM 697 C C . ILE A 1 92 ? -8.752 -9.501 20.117 1.00 81.44 92 ILE A C 1
ATOM 699 O O . ILE A 1 92 ? -8.967 -9.000 21.218 1.00 81.44 92 ILE A O 1
ATOM 703 N N . VAL A 1 93 ? -9.738 -9.692 19.236 1.00 80.56 93 VAL A N 1
ATOM 704 C CA . VAL A 1 93 ? -11.139 -9.356 19.540 1.00 80.56 93 VAL A CA 1
ATOM 705 C C . VAL A 1 93 ? -11.663 -10.209 20.696 1.00 80.56 93 VAL A C 1
ATOM 707 O O . VAL A 1 93 ? -12.365 -9.687 21.562 1.00 80.56 93 VAL A O 1
ATOM 710 N N . GLY A 1 94 ? -11.289 -11.490 20.750 1.00 79.31 94 GLY A N 1
ATOM 711 C CA . GLY A 1 94 ? -11.600 -12.373 21.873 1.00 79.31 94 GLY A CA 1
ATOM 712 C C . GLY A 1 94 ? -11.023 -11.866 23.197 1.00 79.31 94 GLY A C 1
ATOM 713 O O . GLY A 1 94 ? -11.744 -11.798 24.191 1.00 79.31 94 GLY A O 1
ATOM 714 N N . GLU A 1 95 ? -9.762 -11.431 23.206 1.00 74.62 95 GLU A N 1
ATOM 715 C CA . GLU A 1 95 ? -9.112 -10.862 24.393 1.00 74.62 95 GLU A CA 1
ATOM 716 C C . GLU A 1 95 ? -9.761 -9.544 24.832 1.00 74.62 95 GLU A C 1
ATOM 718 O O . GLU A 1 95 ? -10.082 -9.372 26.008 1.00 74.62 95 GLU A O 1
ATOM 723 N N . VAL A 1 96 ? -10.040 -8.632 23.896 1.00 69.06 96 VAL A N 1
ATOM 724 C CA . VAL A 1 96 ? -10.704 -7.351 24.192 1.00 69.06 96 VAL A CA 1
ATOM 725 C C . VAL A 1 96 ? -12.134 -7.569 24.695 1.00 69.06 96 VAL A C 1
ATOM 727 O O . VAL A 1 96 ? -12.565 -6.891 25.626 1.00 69.06 96 VAL A O 1
ATOM 730 N N . SER A 1 97 ? -12.862 -8.542 24.141 1.00 65.38 97 SER A N 1
ATOM 731 C CA . SER A 1 97 ? -14.199 -8.918 24.612 1.00 65.38 97 SER A CA 1
ATOM 732 C C . SER A 1 97 ? -14.160 -9.545 26.007 1.00 65.38 97 SER A C 1
ATOM 734 O O . SER A 1 97 ? -15.027 -9.254 26.828 1.00 65.38 97 SER A O 1
ATOM 736 N N . SER A 1 98 ? -13.150 -10.368 26.306 1.00 61.00 98 SER A N 1
ATOM 737 C CA . SER A 1 98 ? -12.945 -10.932 27.646 1.00 61.00 98 SER A CA 1
ATOM 738 C C . SER A 1 98 ? -12.606 -9.843 28.671 1.00 61.00 98 SER A C 1
ATOM 740 O O . SER A 1 98 ? -13.100 -9.883 29.796 1.00 61.00 98 SER A O 1
ATOM 742 N N . LEU A 1 99 ? -11.817 -8.834 28.284 1.00 58.31 99 LEU A N 1
ATOM 743 C CA . LEU A 1 99 ? -11.521 -7.662 29.117 1.00 58.31 99 LEU A CA 1
ATOM 744 C C . LEU A 1 99 ? -12.761 -6.777 29.321 1.00 58.31 99 LEU A C 1
ATOM 746 O O . LEU A 1 99 ? -12.972 -6.245 30.410 1.00 58.31 99 LEU A O 1
ATOM 750 N N . ALA A 1 100 ? -13.621 -6.662 28.306 1.00 58.19 100 ALA A N 1
ATOM 751 C CA . ALA A 1 100 ? -14.886 -5.942 28.406 1.00 58.19 100 ALA A CA 1
ATOM 752 C C . ALA A 1 100 ? -15.937 -6.688 29.253 1.00 58.19 100 ALA A C 1
ATOM 754 O O . ALA A 1 100 ? -16.779 -6.058 29.882 1.00 58.19 100 ALA A O 1
ATOM 755 N N . GLN A 1 101 ? -15.889 -8.019 29.327 1.00 54.84 101 GLN A N 1
ATOM 756 C CA . GLN A 1 101 ? -16.777 -8.802 30.198 1.00 54.84 101 GLN A CA 1
ATOM 757 C C . GLN A 1 101 ? -16.355 -8.766 31.679 1.00 54.84 101 GLN A C 1
ATOM 759 O O . GLN A 1 101 ? -17.200 -8.940 32.553 1.00 54.84 101 GLN A O 1
ATOM 764 N N . GLN A 1 102 ? -15.089 -8.453 31.977 1.00 54.28 102 GLN A N 1
ATOM 765 C CA . GLN A 1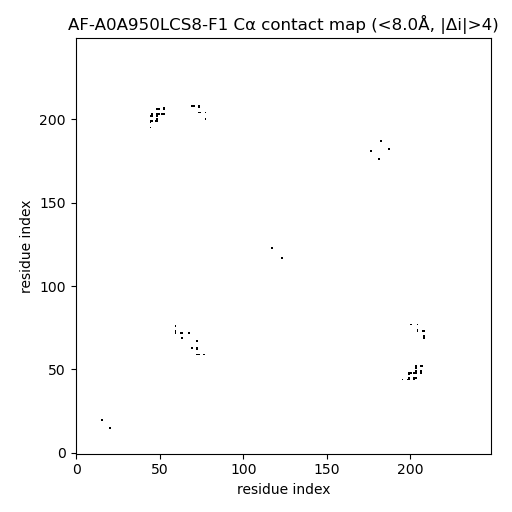 102 ? -14.567 -8.255 33.342 1.00 54.28 102 GLN A CA 1
ATOM 766 C C . GLN A 1 102 ? -14.659 -6.789 33.829 1.00 54.28 102 GLN A C 1
ATOM 768 O O . GLN A 1 102 ? -14.187 -6.451 34.916 1.00 54.28 102 GLN A O 1
ATOM 773 N N . LEU A 1 103 ? -15.311 -5.902 33.060 1.00 49.84 103 LEU A N 1
ATOM 774 C CA . LEU A 1 103 ? -15.483 -4.472 33.369 1.00 49.84 103 LEU A CA 1
ATOM 775 C C . LEU A 1 103 ? -16.055 -4.121 34.760 1.00 49.84 103 LEU A C 1
ATOM 777 O O . LEU A 1 103 ? -15.700 -3.042 35.240 1.00 49.84 103 LEU A O 1
ATOM 781 N N . PRO A 1 104 ? -16.877 -4.940 35.452 1.00 56.25 104 PRO A N 1
ATOM 782 C CA . PRO A 1 104 ? -17.313 -4.598 36.808 1.00 56.25 104 PRO A CA 1
ATOM 783 C C . PRO A 1 104 ? -16.150 -4.495 37.814 1.00 56.25 104 PRO A C 1
ATOM 785 O O . PRO A 1 104 ? -16.187 -3.644 38.698 1.00 56.25 104 PRO A O 1
ATOM 788 N N . GLU A 1 105 ? -15.085 -5.294 37.656 1.00 52.53 105 GLU A N 1
ATOM 789 C CA . GLU A 1 105 ? -13.932 -5.327 38.576 1.00 52.53 105 GLU A CA 1
ATOM 790 C C . GLU A 1 105 ? -12.883 -4.233 38.286 1.00 52.53 105 GLU A C 1
ATOM 792 O O . GLU A 1 105 ? -12.207 -3.739 39.195 1.00 52.53 105 GLU A O 1
ATOM 797 N N . TYR A 1 106 ? -12.773 -3.776 37.032 1.00 50.12 106 TYR A N 1
ATOM 798 C CA . TYR A 1 106 ? -11.860 -2.685 36.661 1.00 50.12 106 TYR A CA 1
ATOM 799 C C . TYR A 1 106 ? -12.305 -1.319 37.202 1.00 50.12 106 TYR A C 1
ATOM 801 O O . TYR A 1 106 ? -11.453 -0.448 37.394 1.00 50.12 106 TYR A O 1
ATOM 809 N N . GLN A 1 107 ? -13.596 -1.131 37.515 1.00 53.12 107 GLN A N 1
ATOM 810 C CA . GLN A 1 107 ? -14.104 0.115 38.109 1.00 53.12 107 GLN A CA 1
ATOM 811 C C . GLN A 1 107 ? -13.457 0.420 39.467 1.00 53.12 107 GLN A C 1
ATOM 813 O O . GLN A 1 107 ? -13.113 1.571 39.735 1.00 53.12 107 GLN A O 1
ATOM 818 N N . TYR A 1 108 ? -13.213 -0.602 40.293 1.00 52.59 108 TYR A N 1
ATOM 819 C CA . TYR A 1 108 ? -12.656 -0.408 41.636 1.00 52.59 108 TYR A CA 1
ATOM 820 C C . TYR A 1 108 ? -11.152 -0.081 41.608 1.00 52.59 108 TYR A C 1
ATOM 822 O O . TYR A 1 108 ? -10.656 0.723 42.396 1.00 52.59 108 TYR A O 1
ATOM 830 N N . ASN A 1 109 ? -10.415 -0.645 40.645 1.00 50.75 109 ASN A N 1
ATOM 831 C CA . ASN A 1 109 ? -8.980 -0.393 40.480 1.00 50.75 109 ASN A CA 1
ATOM 832 C C . ASN A 1 109 ? -8.678 0.906 39.712 1.00 50.75 109 ASN A C 1
ATOM 834 O O . ASN A 1 109 ? -7.624 1.515 39.920 1.00 50.75 109 ASN A O 1
ATOM 838 N N . LEU A 1 110 ? -9.597 1.365 38.856 1.00 53.59 110 LEU A N 1
ATOM 839 C CA . LEU A 1 110 ? -9.480 2.646 38.152 1.00 53.59 110 LEU A CA 1
ATOM 840 C C . LEU A 1 110 ? -9.576 3.841 39.110 1.00 53.59 110 LEU A C 1
ATOM 842 O O . LEU A 1 110 ? -8.815 4.793 38.940 1.00 53.59 110 LEU A O 1
ATOM 846 N N . ASP A 1 111 ? -10.406 3.770 40.158 1.00 55.69 111 ASP A N 1
ATOM 847 C CA . ASP A 1 111 ? -10.486 4.820 41.189 1.00 55.69 111 ASP A CA 1
ATOM 848 C C . ASP A 1 111 ? -9.149 4.959 41.949 1.00 55.69 111 ASP A C 1
ATOM 850 O O . ASP A 1 111 ? -8.660 6.065 42.194 1.00 55.69 111 ASP A O 1
ATOM 854 N N . ALA A 1 112 ? -8.471 3.838 42.223 1.00 56.34 112 ALA A N 1
ATOM 855 C CA . ALA A 1 112 ? -7.161 3.828 42.875 1.00 56.34 112 ALA A CA 1
ATOM 856 C C . ALA A 1 112 ? -6.016 4.316 41.959 1.00 56.34 112 ALA A C 1
ATOM 858 O O . ALA A 1 112 ? -5.109 5.015 42.418 1.00 56.34 112 ALA A O 1
ATOM 859 N N . LYS A 1 113 ? -6.049 3.996 40.655 1.00 57.25 113 LYS A N 1
ATOM 860 C CA . LYS A 1 113 ? -4.998 4.381 39.686 1.00 57.25 113 LYS A CA 1
ATOM 861 C C . LYS A 1 113 ? -5.126 5.821 39.186 1.00 57.25 113 LYS A C 1
ATOM 863 O O . LYS A 1 113 ? -4.119 6.452 38.873 1.00 57.25 113 LYS A O 1
ATOM 868 N N . ILE A 1 114 ? -6.343 6.365 39.166 1.00 57.91 114 ILE A N 1
ATOM 869 C CA . ILE A 1 114 ? -6.598 7.780 38.854 1.00 57.91 114 ILE A CA 1
ATOM 870 C C . ILE A 1 114 ? -6.159 8.686 40.010 1.00 57.91 114 ILE A C 1
ATOM 872 O O . ILE A 1 114 ? -5.685 9.798 39.773 1.00 57.91 114 ILE A O 1
ATOM 876 N N . ARG A 1 115 ? -6.236 8.206 41.257 1.00 54.78 115 ARG A N 1
ATOM 877 C CA . ARG A 1 115 ? -5.742 8.952 42.423 1.00 54.78 115 ARG A CA 1
ATOM 878 C C . ARG A 1 115 ? -4.215 8.971 42.544 1.00 54.78 115 ARG A C 1
ATOM 880 O O . ARG A 1 115 ? -3.699 9.882 43.183 1.00 54.78 115 ARG A O 1
ATOM 887 N N . SER A 1 116 ? -3.492 8.032 41.924 1.00 56.62 116 SER A N 1
ATOM 888 C CA . SER A 1 116 ? -2.025 7.946 42.033 1.00 56.62 116 SER A CA 1
ATOM 889 C C . SER A 1 116 ? -1.237 8.644 40.918 1.00 56.62 116 SER A C 1
ATOM 891 O O . SER A 1 116 ? -0.047 8.884 41.102 1.00 56.62 116 SER A O 1
ATOM 893 N N . PHE A 1 117 ? -1.871 9.066 39.813 1.00 54.31 117 PHE A N 1
ATOM 894 C CA . PHE A 1 117 ? -1.192 9.818 38.742 1.00 54.31 117 PHE A CA 1
ATOM 895 C C . PHE A 1 117 ? -1.819 11.183 38.360 1.00 54.31 117 PHE A C 1
ATOM 897 O O . PHE A 1 117 ? -2.050 11.438 37.177 1.00 54.31 117 PHE A O 1
ATOM 904 N N . PRO A 1 118 ? -2.029 12.137 39.296 1.00 54.16 118 PRO A N 1
ATOM 905 C CA . PRO A 1 118 ? -2.491 13.491 38.950 1.00 54.16 118 PRO A CA 1
ATOM 906 C C . PRO A 1 118 ? -1.498 14.362 38.152 1.00 54.16 118 PRO A C 1
ATOM 908 O O . PRO A 1 118 ? -1.858 15.477 37.784 1.00 54.16 118 PRO A O 1
ATOM 911 N N . GLY A 1 119 ? -0.256 13.918 37.920 1.00 53.41 119 GLY A N 1
ATOM 912 C CA . GLY A 1 119 ? 0.841 14.826 37.554 1.00 53.41 119 GLY A CA 1
ATOM 913 C C . GLY A 1 119 ? 1.537 14.630 36.205 1.00 53.41 119 GLY A C 1
ATOM 914 O O . GLY A 1 119 ? 2.319 15.502 35.845 1.00 53.41 119 GLY A O 1
ATOM 915 N N . MET A 1 120 ? 1.316 13.537 35.459 1.00 49.25 120 MET A N 1
ATOM 916 C CA . MET A 1 120 ? 2.267 13.160 34.388 1.00 49.25 120 MET A CA 1
ATOM 917 C C . MET A 1 120 ? 1.689 12.948 32.980 1.00 49.25 120 MET A C 1
ATOM 919 O O . MET A 1 120 ? 2.422 12.543 32.083 1.00 49.25 120 MET A O 1
ATOM 923 N N . VAL A 1 121 ? 0.412 13.263 32.739 1.00 52.75 121 VAL A N 1
ATOM 924 C CA . VAL A 1 121 ? -0.166 13.219 31.382 1.00 52.75 121 VAL A CA 1
ATOM 925 C C . VAL A 1 121 ? -0.542 14.636 30.931 1.00 52.75 121 VAL A C 1
ATOM 927 O O . VAL A 1 121 ? -1.508 15.196 31.467 1.00 52.75 121 VAL A O 1
ATOM 930 N N . PRO A 1 122 ? 0.172 15.227 29.948 1.00 49.34 122 PRO A N 1
ATOM 931 C CA . PRO A 1 122 ? -0.209 16.489 29.319 1.00 49.34 122 PRO A CA 1
ATOM 932 C C . PRO A 1 122 ? -1.504 16.271 28.521 1.00 49.34 122 PRO A C 1
ATOM 934 O O . PRO A 1 122 ? -1.492 15.926 27.347 1.00 49.34 122 PRO A O 1
ATOM 937 N N . GLY A 1 123 ? -2.640 16.369 29.214 1.00 56.97 123 GLY A N 1
ATOM 938 C CA . GLY A 1 123 ? -3.969 16.058 28.679 1.00 56.97 123 GLY A CA 1
ATOM 939 C C . GLY A 1 123 ? -5.025 15.716 29.740 1.00 56.97 123 GLY A C 1
ATOM 940 O O . GLY A 1 123 ? -6.216 15.867 29.494 1.00 56.97 123 GLY A O 1
ATOM 941 N N . GLY A 1 124 ? -4.634 15.340 30.965 1.00 60.22 124 GLY A N 1
ATOM 942 C CA . GLY A 1 124 ? -5.604 15.030 32.032 1.00 60.22 124 GLY A CA 1
ATOM 943 C C . GLY A 1 124 ? -6.404 16.247 32.528 1.00 60.22 124 GLY A C 1
ATOM 944 O O . GLY A 1 124 ? -7.573 16.131 32.900 1.00 60.22 124 GLY A O 1
ATOM 945 N N . GLY A 1 125 ? -5.804 17.443 32.484 1.00 65.94 125 GLY A N 1
ATOM 946 C CA . GLY A 1 125 ? -6.444 18.688 32.929 1.00 65.94 125 GLY A CA 1
ATOM 947 C C . GLY A 1 125 ? -7.594 19.162 32.031 1.00 65.94 125 GLY A C 1
ATOM 948 O O . GLY A 1 125 ? -8.589 19.680 32.534 1.00 65.94 125 GLY A O 1
ATOM 949 N N . ILE A 1 126 ? -7.494 18.944 30.716 1.00 70.56 126 ILE A N 1
ATOM 950 C CA . ILE A 1 126 ? -8.541 19.305 29.742 1.00 70.56 126 ILE A CA 1
ATOM 951 C C . ILE A 1 126 ? -9.746 18.366 29.833 1.00 70.56 126 ILE A C 1
ATOM 953 O O . ILE A 1 126 ? -10.881 18.837 29.791 1.00 70.56 126 ILE A O 1
ATOM 957 N N . PHE A 1 127 ? -9.522 17.072 30.078 1.00 74.00 127 PHE A N 1
ATOM 958 C CA . PHE A 1 127 ? -10.608 16.117 30.313 1.00 74.00 127 PHE A CA 1
ATOM 959 C C . PHE A 1 127 ? -11.401 16.463 31.582 1.00 74.00 127 PHE A C 1
ATOM 961 O O . PHE A 1 127 ? -12.626 16.540 31.556 1.00 74.00 127 PHE A O 1
ATOM 968 N N . ARG A 1 128 ? -10.699 16.796 32.673 1.00 68.81 128 ARG A N 1
ATOM 969 C CA . ARG A 1 128 ? -11.314 17.220 33.941 1.00 68.81 128 ARG A CA 1
ATOM 970 C C . ARG A 1 128 ? -12.088 18.539 33.814 1.00 68.81 128 ARG A C 1
ATOM 972 O O . ARG A 1 128 ? -13.084 18.738 34.508 1.00 68.81 128 ARG A O 1
ATOM 979 N N . ARG A 1 129 ? -11.660 19.435 32.916 1.00 74.56 129 ARG A N 1
ATOM 980 C CA . ARG A 1 129 ? -12.381 20.679 32.612 1.00 74.56 129 ARG A CA 1
ATOM 981 C C . ARG A 1 129 ? -13.672 20.400 31.843 1.00 74.56 129 ARG A C 1
ATOM 983 O O . ARG A 1 129 ? -14.700 20.941 32.225 1.00 74.56 129 ARG A O 1
ATOM 990 N N . ALA A 1 130 ? -13.639 19.504 30.856 1.00 77.62 130 ALA A N 1
ATOM 991 C CA . ALA A 1 130 ? -14.822 19.098 30.097 1.00 77.62 130 ALA A CA 1
ATOM 992 C C . ALA A 1 130 ? -15.869 18.389 30.973 1.00 77.62 130 ALA A C 1
ATOM 994 O O . ALA A 1 130 ? -17.055 18.695 30.909 1.00 77.62 130 ALA A O 1
ATOM 995 N N . THR A 1 131 ? -15.448 17.480 31.855 1.00 85.31 131 THR A N 1
ATOM 996 C CA . THR A 1 131 ? -16.392 16.797 32.754 1.00 85.31 131 THR A CA 1
ATOM 997 C C . THR A 1 131 ? -17.029 17.755 33.759 1.00 85.31 131 THR A C 1
ATOM 999 O O . THR A 1 131 ? -18.200 17.600 34.101 1.00 85.31 131 THR A O 1
ATOM 1002 N N . ASN A 1 132 ? -16.281 18.760 34.226 1.00 85.81 132 ASN A N 1
ATOM 1003 C CA . ASN A 1 132 ? -16.806 19.760 35.151 1.00 85.81 132 ASN A CA 1
ATOM 1004 C C . ASN A 1 132 ? -17.795 20.709 34.470 1.00 85.81 132 ASN A C 1
ATOM 1006 O O . ASN A 1 132 ? -18.848 20.957 35.047 1.00 85.81 132 ASN A O 1
ATOM 1010 N N . THR A 1 133 ? -17.519 21.168 33.245 1.00 84.44 133 THR A N 1
ATOM 1011 C CA . THR A 1 133 ? -18.451 22.036 32.507 1.00 84.44 133 THR A CA 1
ATOM 1012 C C . THR A 1 133 ? -19.750 21.312 32.178 1.00 84.44 133 THR A C 1
ATOM 1014 O O . THR A 1 133 ? -20.818 21.873 32.386 1.00 84.44 133 THR A O 1
ATOM 1017 N N . LEU A 1 134 ? -19.696 20.042 31.761 1.00 86.56 134 LEU A N 1
ATOM 1018 C CA . LEU A 1 134 ? -20.908 19.239 31.559 1.00 86.56 134 LEU A CA 1
ATOM 1019 C C . LEU A 1 134 ? -21.734 19.098 32.845 1.00 86.56 134 LEU A C 1
ATOM 1021 O O . LEU A 1 134 ? -22.962 19.167 32.814 1.00 86.56 134 LEU A O 1
ATOM 1025 N N . ARG A 1 135 ? -21.069 18.914 33.988 1.00 89.00 135 ARG A N 1
ATOM 1026 C CA . ARG A 1 135 ? -21.745 18.757 35.280 1.00 89.00 135 ARG A CA 1
ATOM 1027 C C . ARG A 1 135 ? -22.331 20.068 35.799 1.00 89.00 135 ARG A C 1
ATOM 1029 O O . ARG A 1 135 ? -23.362 20.047 36.464 1.00 89.00 135 ARG A O 1
ATOM 1036 N N . GLU A 1 136 ? -21.674 21.182 35.514 1.00 88.50 136 GLU A N 1
ATOM 1037 C CA . GLU A 1 136 ? -22.135 22.527 35.851 1.00 88.50 136 GLU A CA 1
ATOM 1038 C C . GLU A 1 136 ? -23.329 22.928 34.984 1.00 88.50 136 GLU A C 1
ATOM 1040 O O . GLU A 1 136 ? -24.364 23.290 35.533 1.00 88.50 136 GLU A O 1
ATOM 1045 N N . LEU A 1 137 ? -23.265 22.682 33.671 1.00 87.31 137 LEU A N 1
ATOM 1046 C CA . LEU A 1 137 ? -24.392 22.855 32.752 1.00 87.31 137 LEU A CA 1
ATOM 1047 C C . LEU A 1 137 ? -25.594 21.998 33.166 1.00 87.31 137 LEU A C 1
ATOM 1049 O O . LEU A 1 137 ? -26.705 22.505 33.266 1.00 87.31 137 LEU A O 1
ATOM 1053 N N . GLY A 1 138 ? -25.391 20.717 33.489 1.00 86.31 138 GLY A N 1
ATOM 1054 C CA . GLY A 1 138 ? -26.477 19.849 33.960 1.00 86.31 138 GLY A CA 1
ATOM 1055 C C . GLY A 1 138 ? -27.126 20.341 35.261 1.00 86.31 138 GLY A C 1
ATOM 1056 O O . GLY A 1 138 ? -28.343 20.230 35.437 1.00 86.31 138 GLY A O 1
ATOM 1057 N N . LYS A 1 139 ? -26.331 20.932 36.163 1.00 84.94 139 LYS A N 1
ATOM 1058 C CA . LYS A 1 139 ? -26.835 21.556 37.392 1.00 84.94 139 LYS A CA 1
ATOM 1059 C C . LYS A 1 139 ? -27.575 22.857 37.114 1.00 84.94 139 LYS A C 1
ATOM 1061 O O . LYS A 1 139 ? -28.611 23.072 37.730 1.00 84.94 139 LYS A O 1
ATOM 1066 N N . GLU A 1 140 ? -27.084 23.696 36.208 1.00 79.75 140 GLU A N 1
ATOM 1067 C CA . GLU A 1 140 ? -27.765 24.928 35.802 1.00 79.75 140 GLU A CA 1
ATOM 1068 C C . GLU A 1 140 ? -29.083 24.636 35.088 1.00 79.75 140 GLU A C 1
ATOM 1070 O O . GLU A 1 140 ? -30.077 25.277 35.400 1.00 79.75 140 GLU A O 1
ATOM 1075 N N . LEU A 1 141 ? -29.143 23.615 34.229 1.00 76.62 141 LEU A N 1
ATOM 1076 C CA . LEU A 1 141 ? -30.377 23.154 33.585 1.00 76.62 141 LEU A CA 1
ATOM 1077 C C . LEU A 1 141 ? -31.396 22.619 34.604 1.00 76.62 141 LEU A C 1
ATOM 1079 O O . LEU A 1 141 ? -32.564 23.001 34.559 1.00 76.62 141 LEU A O 1
ATOM 1083 N N . SER A 1 142 ? -30.962 21.812 35.580 1.00 74.31 142 SER A N 1
ATOM 1084 C CA . SER A 1 142 ? -31.849 21.385 36.678 1.00 74.31 142 SER A CA 1
ATOM 1085 C C . SER A 1 142 ? -32.283 22.557 37.563 1.00 74.31 142 SER A C 1
ATOM 1087 O O . SER A 1 142 ? -33.433 22.624 37.994 1.00 74.31 142 SER A O 1
ATOM 1089 N N . LYS A 1 143 ? -31.387 23.512 37.830 1.00 75.31 143 LYS A N 1
ATOM 1090 C CA . LYS A 1 143 ? -31.674 24.684 38.663 1.00 75.31 143 LYS A CA 1
ATOM 1091 C C . LYS A 1 143 ? -32.612 25.664 37.957 1.00 75.31 143 LYS A C 1
ATOM 1093 O O . LYS A 1 143 ? -33.548 26.134 38.590 1.00 75.31 143 LYS A O 1
ATOM 1098 N N . ALA A 1 144 ? -32.444 25.888 36.656 1.00 67.94 144 ALA A N 1
ATOM 1099 C CA . ALA A 1 144 ? -33.346 26.676 35.818 1.00 67.94 144 ALA A CA 1
ATOM 1100 C C . ALA A 1 144 ? -34.741 26.035 35.730 1.00 67.94 144 ALA A C 1
ATOM 1102 O O . ALA A 1 144 ? -35.750 26.735 35.789 1.00 67.94 144 ALA A O 1
ATOM 1103 N N . GLN A 1 145 ? -34.814 24.700 35.697 1.00 56.28 145 GLN A N 1
ATOM 1104 C CA . GLN A 1 145 ? -36.081 23.969 35.762 1.00 56.28 145 GLN A CA 1
ATOM 1105 C C . GLN A 1 145 ? -36.752 24.043 37.147 1.00 56.28 145 GLN A C 1
ATOM 1107 O O . GLN A 1 145 ? -37.972 23.930 37.238 1.00 56.28 145 GLN A O 1
ATOM 1112 N N . THR A 1 146 ? -35.987 24.281 38.218 1.00 50.22 146 THR A N 1
ATOM 1113 C CA . THR A 1 146 ? -36.519 24.395 39.590 1.00 50.22 146 THR A CA 1
ATOM 1114 C C . THR A 1 146 ? -36.810 25.853 39.995 1.00 50.22 146 THR A C 1
ATOM 1116 O O . THR A 1 146 ? -37.663 26.084 40.845 1.00 50.22 146 THR A O 1
ATOM 1119 N N . GLN A 1 147 ? -36.159 26.852 39.381 1.00 51.81 147 GLN A N 1
ATOM 1120 C CA . GLN A 1 147 ? -36.333 28.279 39.708 1.00 51.81 147 GLN A CA 1
ATOM 1121 C C . GLN A 1 147 ? -37.465 28.972 38.936 1.00 51.81 147 GLN A C 1
ATOM 1123 O O . GLN A 1 147 ? -38.024 29.936 39.444 1.00 51.81 147 GLN A O 1
ATOM 1128 N N . ASN A 1 148 ? -37.903 28.450 37.785 1.00 45.78 148 ASN A N 1
ATOM 1129 C CA . ASN A 1 148 ? -39.070 28.996 37.069 1.00 45.78 148 ASN A CA 1
ATOM 1130 C C . ASN A 1 148 ? -40.435 28.623 37.694 1.00 45.78 148 ASN A C 1
ATOM 1132 O O . ASN A 1 148 ? -41.476 28.937 37.121 1.00 45.78 148 ASN A O 1
ATOM 1136 N N . GLY A 1 149 ? -40.452 27.945 38.849 1.00 48.66 149 GLY A N 1
ATOM 1137 C CA . GLY A 1 149 ? -41.673 27.514 39.540 1.00 48.66 149 GLY A CA 1
ATOM 1138 C C . GLY A 1 149 ? -42.043 28.303 40.800 1.00 48.66 149 GLY A C 1
ATOM 1139 O O . GLY A 1 149 ? -43.062 27.984 41.407 1.00 48.66 149 GLY A O 1
ATOM 1140 N N . ALA A 1 150 ? -41.247 29.288 41.233 1.00 47.06 150 ALA A N 1
ATOM 1141 C CA . ALA A 1 150 ? -41.486 29.947 42.518 1.00 47.06 150 ALA A CA 1
ATOM 1142 C C . ALA A 1 150 ? -40.961 31.390 42.574 1.00 47.06 150 ALA A C 1
ATOM 1144 O O . ALA A 1 150 ? -39.969 31.647 43.241 1.00 47.06 150 ALA A O 1
ATOM 1145 N N . GLU A 1 151 ? -41.655 32.331 41.925 1.00 36.75 151 GLU A N 1
ATOM 1146 C CA . GLU A 1 151 ? -41.752 33.713 42.426 1.00 36.75 151 GLU A CA 1
ATOM 1147 C C . GLU A 1 151 ? -42.902 34.473 41.745 1.00 36.75 151 GLU A C 1
ATOM 1149 O O . GLU A 1 151 ? -42.841 34.868 40.582 1.00 36.75 151 GLU A O 1
ATOM 1154 N N . SER A 1 152 ? -44.001 34.655 42.477 1.00 37.12 152 SER A N 1
ATOM 1155 C CA . SER A 1 152 ? -45.050 35.635 42.181 1.00 37.12 152 SER A CA 1
ATOM 1156 C C . SER A 1 152 ? -45.744 36.019 43.487 1.00 37.12 152 SER A C 1
ATOM 1158 O O . SER A 1 152 ? -46.616 35.292 43.953 1.00 37.12 152 SER A O 1
ATOM 1160 N N . THR A 1 153 ? -45.383 37.172 44.051 1.00 37.12 153 THR A N 1
ATOM 1161 C CA . THR A 1 153 ? -46.253 37.965 44.943 1.00 37.12 153 THR A CA 1
ATOM 1162 C C . THR A 1 153 ? -45.839 39.442 44.810 1.00 37.12 153 THR A C 1
ATOM 1164 O O . THR A 1 153 ? -44.650 39.695 44.609 1.00 37.12 153 THR A O 1
ATOM 1167 N N . PRO A 1 154 ? -46.762 40.426 44.879 1.00 43.41 154 PRO A N 1
ATOM 1168 C CA . PRO A 1 154 ? -47.487 40.745 46.115 1.00 43.41 154 PRO A CA 1
ATOM 1169 C C . PRO A 1 154 ? -49.018 40.886 45.956 1.00 43.41 154 PRO A C 1
ATOM 1171 O O . PRO A 1 154 ? -49.542 41.164 44.883 1.00 43.41 154 PRO A O 1
ATOM 1174 N N . SER A 1 155 ? -49.722 40.700 47.075 1.00 41.59 155 SER A N 1
ATOM 1175 C CA . SER A 1 155 ? -51.173 40.810 47.265 1.00 41.59 155 SER A CA 1
ATOM 1176 C C . SER A 1 155 ? -51.808 42.131 46.805 1.00 41.59 155 SER A C 1
ATOM 1178 O O . SER A 1 155 ? -51.325 43.194 47.184 1.00 41.59 155 SER A O 1
ATOM 1180 N N . ALA A 1 156 ? -52.985 42.050 46.170 1.00 36.03 156 ALA A N 1
ATOM 1181 C CA . ALA A 1 156 ? -54.167 42.869 46.480 1.00 36.03 156 ALA A CA 1
ATOM 1182 C C . ALA A 1 156 ? -55.442 42.279 45.830 1.00 36.03 156 ALA A C 1
ATOM 1184 O O . ALA A 1 156 ? -55.444 41.849 44.683 1.00 36.03 156 ALA A O 1
ATOM 1185 N N . THR A 1 157 ? -56.507 42.254 46.625 1.00 34.19 157 THR A N 1
ATOM 1186 C CA . THR A 1 157 ? -57.910 41.865 46.409 1.00 34.19 157 THR A CA 1
ATOM 1187 C C . THR A 1 157 ? -58.550 42.210 45.050 1.00 34.19 157 THR A C 1
ATOM 1189 O O . THR A 1 157 ? -58.530 43.370 44.651 1.00 34.19 157 THR A O 1
ATOM 1192 N N . GLY A 1 158 ? -59.297 41.255 44.465 1.00 31.48 158 GLY A N 1
ATOM 1193 C CA . GLY A 1 158 ? -60.509 41.547 43.674 1.00 31.48 158 GLY A CA 1
ATOM 1194 C C . GLY A 1 158 ? -60.673 40.848 42.311 1.00 31.48 158 GLY A C 1
ATO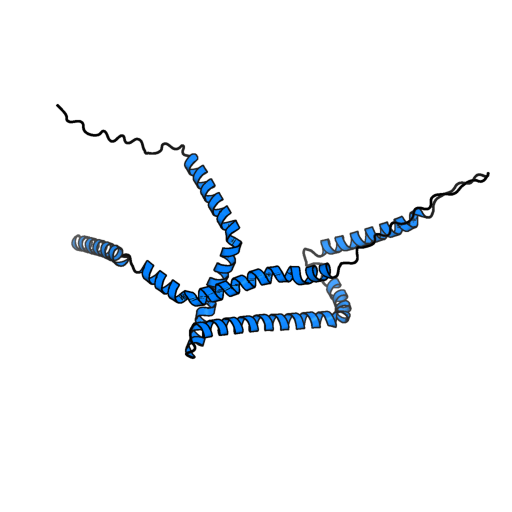M 1195 O O . GLY A 1 158 ? -59.962 41.172 41.374 1.00 31.48 158 GLY A O 1
ATOM 1196 N N . ALA A 1 159 ? -61.718 40.011 42.219 1.00 32.75 159 ALA A N 1
ATOM 1197 C CA . ALA A 1 159 ? -62.512 39.622 41.036 1.00 32.75 159 ALA A CA 1
ATOM 1198 C C . ALA A 1 159 ? -61.917 38.710 39.927 1.00 32.75 159 ALA A C 1
ATOM 1200 O O . ALA A 1 159 ? -60.842 38.928 39.384 1.00 32.75 159 ALA A O 1
ATOM 1201 N N . SER A 1 160 ? -62.712 37.682 39.594 1.00 41.72 160 SER A N 1
ATOM 1202 C CA . SER A 1 160 ? -62.597 36.705 38.499 1.00 41.72 160 SER A CA 1
ATOM 1203 C C . SER A 1 160 ? -62.272 37.294 37.121 1.00 41.72 160 SER A C 1
ATOM 1205 O O . SER A 1 160 ? -62.878 38.290 36.754 1.00 41.72 160 SER A O 1
ATOM 1207 N N . GLU A 1 161 ? -61.460 36.594 36.313 1.00 37.25 161 GLU A N 1
ATOM 1208 C CA . GLU A 1 161 ? -61.896 35.866 35.097 1.00 37.25 161 GLU A CA 1
ATOM 1209 C C . GLU A 1 161 ? -60.713 35.295 34.273 1.00 37.25 161 GLU A C 1
ATOM 1211 O O . GLU A 1 161 ? -59.704 35.956 34.059 1.00 37.25 161 GLU A O 1
ATOM 1216 N N . SER A 1 162 ? -60.922 34.076 33.749 1.00 35.88 162 SER A N 1
ATOM 1217 C CA . SER A 1 162 ? -60.336 33.504 32.515 1.00 35.88 162 SER A CA 1
ATOM 1218 C C . SER A 1 162 ? -58.911 32.901 32.516 1.00 35.88 162 SER A C 1
ATOM 1220 O O . SER A 1 162 ? -57.904 33.566 32.300 1.00 35.88 162 SER A O 1
ATOM 1222 N N . GLN A 1 163 ? -58.852 31.559 32.577 1.00 42.97 163 GLN A N 1
ATOM 1223 C CA . GLN A 1 163 ? -57.917 30.755 31.757 1.00 42.97 163 GLN A CA 1
ATOM 1224 C C . GLN A 1 163 ? -58.138 31.088 30.262 1.00 42.97 163 GLN A C 1
ATOM 1226 O O . GLN A 1 163 ? -59.292 31.370 29.933 1.00 42.97 163 GLN A O 1
ATOM 1231 N N . PRO A 1 164 ? -57.148 31.008 29.334 1.00 48.81 164 PRO A N 1
ATOM 1232 C CA . PRO A 1 164 ? -56.268 29.837 29.152 1.00 48.81 164 PRO A CA 1
ATOM 1233 C C . PRO A 1 164 ? -54.837 30.117 28.616 1.00 48.81 164 PRO A C 1
ATOM 1235 O O . PRO A 1 164 ? -54.571 31.156 28.030 1.00 48.81 164 PRO A O 1
ATOM 1238 N N . ALA A 1 165 ? -53.932 29.138 28.770 1.00 49.56 165 ALA A N 1
ATOM 1239 C CA . ALA A 1 165 ? -52.864 28.737 27.822 1.00 49.56 165 ALA A CA 1
ATOM 1240 C C . ALA A 1 165 ? -51.718 28.045 28.582 1.00 49.56 165 ALA A C 1
ATOM 1242 O O . ALA A 1 165 ? -50.708 28.645 28.942 1.00 49.56 165 ALA A O 1
ATOM 1243 N N . LYS A 1 166 ? -51.889 26.747 28.846 1.00 50.94 166 LYS A N 1
ATOM 1244 C CA . LYS A 1 166 ? -50.846 25.882 29.402 1.00 50.94 166 LYS A CA 1
ATOM 1245 C C . LYS A 1 166 ? -49.860 25.514 28.277 1.00 50.94 166 LYS A C 1
ATOM 1247 O O . LYS A 1 166 ? -50.303 24.891 27.312 1.00 50.94 166 LYS A O 1
ATOM 1252 N N . PRO A 1 167 ? -48.562 25.862 28.359 1.00 58.94 167 PRO A N 1
ATOM 1253 C CA . PRO A 1 167 ? -47.584 25.471 27.351 1.00 58.94 167 PRO A CA 1
ATOM 1254 C C . PRO A 1 167 ? -47.321 23.968 27.459 1.00 58.94 167 PRO A C 1
ATOM 1256 O O . PRO A 1 167 ? -46.985 23.455 28.528 1.00 58.94 167 PRO A O 1
ATOM 1259 N N . ILE A 1 168 ? -47.513 23.255 26.356 1.00 59.81 168 ILE A N 1
ATOM 1260 C CA . ILE A 1 168 ? -47.274 21.816 26.260 1.00 59.81 168 ILE A CA 1
ATOM 1261 C C . ILE A 1 168 ? -45.765 21.624 26.021 1.00 59.81 168 ILE A C 1
ATOM 1263 O O . ILE A 1 168 ? -45.240 22.202 25.067 1.00 59.81 168 ILE A O 1
ATOM 1267 N N . PRO A 1 169 ? -45.043 20.860 26.860 1.00 67.00 169 PRO A N 1
ATOM 1268 C CA . PRO A 1 169 ? -43.625 20.598 26.650 1.00 67.00 169 PRO A CA 1
ATOM 1269 C C . PRO A 1 169 ? -43.429 19.758 25.383 1.00 67.00 169 PRO A C 1
ATOM 1271 O O . PRO A 1 169 ? -44.020 18.690 25.224 1.00 67.00 169 PRO A O 1
ATOM 1274 N N . VAL A 1 170 ? -42.594 20.273 24.481 1.00 62.91 170 VAL A N 1
ATOM 1275 C CA . VAL A 1 170 ? -42.229 19.650 23.207 1.00 62.91 170 VAL A CA 1
ATOM 1276 C C . VAL A 1 170 ? -41.467 18.356 23.492 1.00 62.91 170 VAL A C 1
ATOM 1278 O O . VAL A 1 170 ? -40.297 18.379 23.867 1.00 62.91 170 VAL A O 1
ATOM 1281 N N . GLN A 1 171 ? -42.138 17.217 23.317 1.00 62.69 171 GLN A N 1
ATOM 1282 C CA . GLN A 1 171 ? -41.465 15.933 23.166 1.00 62.69 171 GLN A CA 1
ATOM 1283 C C . GLN A 1 171 ? -40.699 15.970 21.845 1.00 62.69 171 GLN A C 1
ATOM 1285 O O . GLN A 1 171 ? -41.295 15.926 20.769 1.00 62.69 171 GLN A O 1
ATOM 1290 N N . LEU A 1 172 ? -39.369 16.049 21.930 1.00 48.97 172 LEU A N 1
ATOM 1291 C CA . LEU A 1 172 ? -38.517 15.578 20.850 1.00 48.97 172 LEU A CA 1
ATOM 1292 C C . LEU A 1 172 ? -38.772 14.075 20.738 1.00 48.97 172 LEU A C 1
ATOM 1294 O O . LEU A 1 172 ? -38.235 13.278 21.502 1.00 48.97 172 LEU A O 1
ATOM 1298 N N . VAL A 1 173 ? -39.649 13.702 19.812 1.00 49.31 173 VAL A N 1
ATOM 1299 C CA . VAL A 1 173 ? -39.694 12.346 19.279 1.00 49.31 173 VAL A CA 1
ATOM 1300 C C . VAL A 1 173 ? -38.341 12.142 18.613 1.00 49.31 173 VAL A C 1
ATOM 1302 O 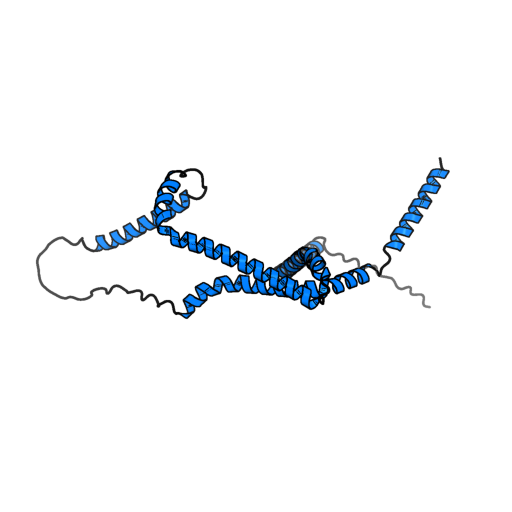O . VAL A 1 173 ? -38.125 12.615 17.500 1.00 49.31 173 VAL A O 1
ATOM 1305 N N . GLU A 1 174 ? -37.401 11.515 19.319 1.00 59.97 174 GLU A N 1
ATOM 1306 C CA . GLU A 1 174 ? -36.219 10.942 18.688 1.00 59.97 174 GLU A CA 1
ATOM 1307 C C . GLU A 1 174 ? -36.743 9.993 17.603 1.00 59.97 174 GLU A C 1
ATOM 1309 O O . GLU A 1 174 ? -37.470 9.046 17.929 1.00 59.97 174 GLU A O 1
ATOM 1314 N N . PRO A 1 175 ? -36.476 10.248 16.309 1.00 59.22 175 PRO A N 1
ATOM 1315 C CA . PRO A 1 175 ? -36.786 9.277 15.280 1.00 59.22 175 PRO A CA 1
ATOM 1316 C C . PRO A 1 175 ? -36.042 8.006 15.669 1.00 59.22 175 PRO A C 1
ATOM 1318 O O . PRO A 1 175 ? -34.811 8.001 15.706 1.00 59.22 175 PRO A O 1
ATOM 1321 N N . VAL A 1 176 ? -36.798 6.967 16.030 1.00 59.47 176 VAL A N 1
ATOM 1322 C CA . VAL A 1 176 ? -36.286 5.629 16.326 1.00 59.47 176 VAL A CA 1
ATOM 1323 C C . VAL A 1 176 ? -35.210 5.324 15.286 1.00 59.47 176 VAL A C 1
ATOM 1325 O O . VAL A 1 176 ? -35.533 5.381 14.094 1.00 59.47 176 VAL A O 1
ATOM 1328 N N . PRO A 1 177 ? -33.948 5.069 15.683 1.00 55.34 177 PRO A N 1
ATOM 1329 C CA . PRO A 1 177 ? -32.898 4.768 14.727 1.00 55.34 177 PRO A CA 1
ATOM 1330 C C . PRO A 1 177 ? -33.389 3.592 13.897 1.00 55.34 177 PRO A C 1
ATOM 1332 O O . PRO A 1 177 ? -33.625 2.498 14.416 1.00 55.34 177 PRO A O 1
ATOM 1335 N N . GLY A 1 178 ? -33.642 3.850 12.614 1.00 67.38 178 GLY A N 1
ATOM 1336 C CA . GLY A 1 178 ? -34.157 2.826 11.727 1.00 67.38 178 GLY A CA 1
ATOM 1337 C C . GLY A 1 178 ? -33.198 1.631 11.752 1.00 67.38 178 GLY A C 1
ATOM 1338 O O . GLY A 1 178 ? -31.985 1.832 11.862 1.00 67.38 178 GLY A O 1
ATOM 1339 N N . PRO A 1 179 ? -33.687 0.389 11.608 1.00 67.75 179 PRO A N 1
ATOM 1340 C CA . PRO A 1 179 ? -32.832 -0.803 11.573 1.00 67.75 179 PRO A CA 1
ATOM 1341 C C . PRO A 1 179 ? -31.698 -0.689 10.535 1.00 67.75 179 PRO A C 1
ATOM 1343 O O . PRO A 1 179 ? -30.623 -1.254 10.709 1.00 67.75 179 PRO A O 1
ATOM 1346 N N . LEU A 1 180 ? -31.903 0.123 9.496 1.00 67.12 180 LEU A N 1
ATOM 1347 C CA . LEU A 1 180 ? -30.923 0.430 8.456 1.00 67.12 180 LEU A CA 1
ATOM 1348 C C . LEU A 1 180 ? -29.749 1.300 8.956 1.00 67.12 180 LEU A C 1
ATOM 1350 O O . LEU A 1 180 ? -28.620 1.141 8.497 1.00 67.12 180 LEU A O 1
ATOM 1354 N N . GLN A 1 181 ? -29.980 2.169 9.941 1.00 67.88 181 GLN A N 1
ATOM 1355 C CA . GLN A 1 181 ? -28.967 3.069 10.496 1.00 67.88 181 GLN A CA 1
ATOM 1356 C C . GLN A 1 181 ? -27.990 2.323 11.415 1.00 67.88 181 GLN A C 1
ATOM 1358 O O . GLN A 1 181 ? -26.791 2.576 11.371 1.00 67.88 181 GLN A O 1
ATOM 1363 N N . ILE A 1 182 ? -28.473 1.319 12.152 1.00 66.31 182 ILE A N 1
ATOM 1364 C CA . ILE A 1 182 ? -27.642 0.428 12.981 1.00 66.31 182 ILE A CA 1
ATOM 1365 C C . ILE A 1 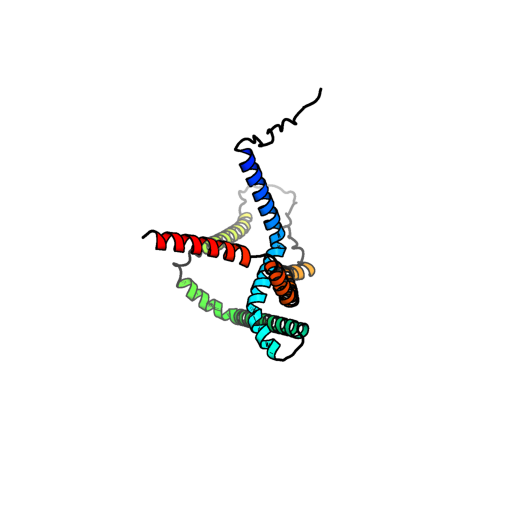182 ? -26.683 -0.393 12.109 1.00 66.31 182 ILE A C 1
ATOM 1367 O O . ILE A 1 182 ? -25.496 -0.511 12.416 1.00 66.31 182 ILE A O 1
ATOM 1371 N N . VAL A 1 183 ? -27.175 -0.903 10.975 1.00 74.69 183 VAL A N 1
ATOM 1372 C CA . VAL A 1 183 ? -26.344 -1.616 9.995 1.00 74.69 183 VAL A CA 1
ATOM 1373 C C . VAL A 1 183 ? -25.263 -0.689 9.430 1.00 74.69 183 VAL A C 1
ATOM 1375 O O . VAL A 1 183 ? -24.101 -1.084 9.358 1.00 74.69 183 VAL A O 1
ATOM 1378 N N . GLN A 1 184 ? -25.602 0.558 9.092 1.00 74.50 184 GLN A N 1
ATOM 1379 C CA . GLN A 1 184 ? -24.641 1.519 8.544 1.00 74.50 184 GLN A CA 1
ATOM 1380 C C . GLN A 1 184 ? -23.589 1.966 9.576 1.00 74.50 184 GLN A C 1
ATOM 1382 O O . GLN A 1 184 ? -22.425 2.135 9.217 1.00 74.50 184 GLN A O 1
ATOM 1387 N N . THR A 1 185 ? -23.953 2.087 10.856 1.00 72.44 185 THR A N 1
ATOM 1388 C CA . THR A 1 185 ? -23.017 2.427 11.942 1.00 72.44 185 THR A CA 1
ATOM 1389 C C . THR A 1 185 ? -22.013 1.308 12.230 1.00 72.44 185 THR A C 1
ATOM 1391 O O . THR A 1 185 ? -20.870 1.600 12.571 1.00 72.44 185 THR A O 1
ATOM 1394 N N . ILE A 1 186 ? -22.397 0.038 12.060 1.00 75.75 186 ILE A N 1
ATOM 1395 C CA . ILE A 1 186 ? -21.502 -1.107 12.299 1.00 75.75 186 ILE A CA 1
ATOM 1396 C C . ILE A 1 186 ? -20.680 -1.454 11.048 1.00 75.75 186 ILE A C 1
ATOM 1398 O O . ILE A 1 186 ? -19.478 -1.697 11.140 1.00 75.75 186 ILE A O 1
ATOM 1402 N N . ILE A 1 187 ? -21.307 -1.467 9.869 1.00 75.81 187 ILE A N 1
ATOM 1403 C CA . ILE A 1 187 ? -20.668 -1.903 8.616 1.00 75.81 187 ILE A CA 1
ATOM 1404 C C . ILE A 1 187 ? -19.878 -0.766 7.953 1.00 75.81 187 ILE A C 1
ATOM 1406 O O . ILE A 1 187 ? -18.840 -1.018 7.338 1.00 75.81 187 ILE A O 1
ATOM 1410 N N . GLY A 1 188 ? -20.317 0.487 8.103 1.00 81.25 188 GLY A N 1
ATOM 1411 C CA . GLY A 1 188 ? -19.670 1.661 7.508 1.00 81.25 188 GLY A CA 1
ATOM 1412 C C . GLY A 1 188 ? -18.173 1.774 7.831 1.00 81.25 188 GLY A C 1
ATOM 1413 O O . GLY A 1 188 ? -17.373 1.873 6.899 1.00 81.25 188 GLY A O 1
ATOM 1414 N N . PRO A 1 189 ? -17.758 1.678 9.110 1.00 83.06 189 PRO A N 1
ATOM 1415 C CA . PRO A 1 189 ? -16.347 1.757 9.491 1.00 83.06 189 PRO A CA 1
ATOM 1416 C C . PRO A 1 189 ? -15.484 0.592 8.980 1.00 83.06 189 PRO A C 1
ATOM 1418 O O . PRO A 1 189 ? -14.279 0.761 8.807 1.00 83.06 189 PRO A O 1
ATOM 1421 N N . LEU A 1 190 ? -16.073 -0.583 8.722 1.00 82.94 190 LEU A N 1
ATOM 1422 C CA . LEU A 1 190 ? -15.350 -1.763 8.227 1.00 82.94 190 LEU A CA 1
ATOM 1423 C C . LEU A 1 190 ? -15.222 -1.792 6.698 1.00 82.94 190 LEU A C 1
ATOM 1425 O O . LEU A 1 190 ? -14.258 -2.358 6.179 1.00 82.94 190 LEU A O 1
ATOM 1429 N N . LEU A 1 191 ? -16.158 -1.177 5.970 1.00 84.06 191 LEU A N 1
ATOM 1430 C CA . LEU A 1 191 ? -16.166 -1.171 4.503 1.00 84.06 191 LEU A CA 1
ATOM 1431 C C . LEU A 1 191 ? -14.928 -0.496 3.912 1.00 84.06 191 LEU A C 1
ATOM 1433 O O . LEU A 1 191 ? -14.338 -1.021 2.971 1.00 84.06 191 LEU A O 1
ATOM 1437 N N . GLN A 1 192 ? -14.511 0.641 4.472 1.00 83.88 192 GLN A N 1
ATOM 1438 C CA . GLN A 1 192 ? -13.365 1.395 3.963 1.00 83.88 192 GLN A CA 1
ATOM 1439 C C . GLN A 1 192 ? -12.042 0.597 4.029 1.00 83.88 192 GLN A C 1
ATOM 1441 O O . GLN A 1 192 ? -11.396 0.450 2.987 1.00 83.88 192 GLN A O 1
ATOM 1446 N N . PRO A 1 193 ? -11.619 0.030 5.180 1.00 84.75 193 PRO A N 1
ATOM 1447 C CA . PRO A 1 193 ? -10.410 -0.791 5.232 1.00 84.75 193 PRO A CA 1
ATOM 1448 C C . PRO A 1 193 ? -10.556 -2.113 4.469 1.00 84.75 193 PRO A C 1
ATOM 1450 O O . PRO A 1 193 ? -9.565 -2.593 3.924 1.00 84.75 193 PRO A O 1
ATOM 1453 N N . MET A 1 194 ? -11.761 -2.687 4.363 1.00 88.75 194 MET A N 1
ATOM 1454 C CA . MET A 1 194 ? -11.994 -3.880 3.538 1.00 88.75 194 MET A CA 1
ATOM 1455 C C . MET A 1 194 ? -11.845 -3.605 2.044 1.00 88.75 194 MET A C 1
ATOM 1457 O O . MET A 1 194 ? -11.241 -4.414 1.346 1.00 88.75 194 MET A O 1
ATOM 1461 N N . ALA A 1 195 ? -12.329 -2.464 1.551 1.00 87.38 195 ALA A N 1
ATOM 1462 C CA . ALA A 1 195 ? -12.172 -2.082 0.152 1.00 87.38 195 ALA A CA 1
ATOM 1463 C C . ALA A 1 195 ? -10.690 -1.906 -0.210 1.00 87.38 195 ALA A C 1
ATOM 1465 O O . ALA A 1 195 ? -10.205 -2.509 -1.169 1.00 87.38 195 ALA A O 1
ATOM 1466 N N . VAL A 1 196 ? -9.944 -1.144 0.599 1.00 86.12 196 VAL A N 1
ATOM 1467 C CA . VAL A 1 196 ? -8.503 -0.929 0.386 1.00 86.12 196 VAL A CA 1
ATOM 1468 C C . VAL A 1 196 ? -7.718 -2.228 0.578 1.00 86.12 196 VAL A C 1
ATOM 1470 O O . VAL A 1 196 ? -6.863 -2.554 -0.241 1.00 86.12 196 VAL A O 1
ATOM 1473 N N . GLY A 1 197 ? -8.020 -3.003 1.621 1.00 85.56 197 GLY A N 1
ATOM 1474 C CA . GLY A 1 197 ? -7.374 -4.287 1.893 1.00 85.56 197 GLY A CA 1
ATOM 1475 C C . GLY A 1 197 ? -7.614 -5.306 0.779 1.00 85.56 197 GLY A C 1
ATOM 1476 O O . GLY A 1 197 ? -6.667 -5.928 0.305 1.00 85.56 197 GLY A O 1
ATOM 1477 N N . GLY A 1 198 ? -8.853 -5.422 0.299 1.00 84.88 198 GLY A N 1
ATOM 1478 C CA . GLY A 1 198 ? -9.212 -6.266 -0.838 1.00 84.88 198 GLY A CA 1
ATOM 1479 C C . GLY A 1 198 ? -8.467 -5.864 -2.110 1.00 84.88 198 GLY A C 1
ATOM 1480 O O . GLY A 1 198 ? -7.885 -6.717 -2.777 1.00 84.88 198 GLY A O 1
ATOM 1481 N N . LEU A 1 199 ? -8.397 -4.563 -2.401 1.00 87.06 199 LEU A N 1
ATOM 1482 C CA . LEU A 1 199 ? -7.629 -4.030 -3.526 1.00 87.06 199 LEU A CA 1
ATOM 1483 C C . LEU A 1 199 ? -6.131 -4.376 -3.412 1.00 87.06 199 LEU A C 1
ATOM 1485 O O . LEU A 1 199 ? -5.534 -4.849 -4.379 1.00 87.06 199 LEU A O 1
ATOM 1489 N N . VAL A 1 200 ? -5.524 -4.197 -2.232 1.00 86.38 200 VAL A N 1
ATOM 1490 C CA . VAL A 1 200 ? -4.124 -4.582 -1.975 1.00 86.38 200 VAL A CA 1
ATOM 1491 C C . VAL A 1 200 ? -3.924 -6.082 -2.191 1.00 86.38 200 VAL A C 1
ATOM 1493 O O . VAL A 1 200 ? -2.952 -6.467 -2.834 1.00 86.38 200 VAL A O 1
ATOM 1496 N N . ILE A 1 201 ? -4.840 -6.933 -1.717 1.00 80.62 201 ILE A N 1
ATOM 1497 C CA . ILE A 1 201 ? -4.770 -8.390 -1.912 1.00 80.62 201 ILE A CA 1
ATOM 1498 C C . ILE A 1 201 ? -4.783 -8.739 -3.404 1.00 80.62 201 ILE A C 1
ATOM 1500 O O . ILE A 1 201 ? -3.934 -9.509 -3.856 1.00 80.62 201 ILE A O 1
ATOM 1504 N N . VAL A 1 202 ? -5.691 -8.144 -4.183 1.00 84.50 202 VAL A N 1
ATOM 1505 C CA . VAL A 1 202 ? -5.756 -8.352 -5.637 1.00 84.50 202 VAL A CA 1
ATOM 1506 C C . VAL A 1 202 ? -4.451 -7.917 -6.309 1.00 84.50 202 VAL A C 1
ATOM 1508 O O . VAL A 1 202 ? -3.886 -8.686 -7.089 1.00 84.50 202 VAL A O 1
ATOM 1511 N N . PHE A 1 203 ? -3.914 -6.740 -5.967 1.00 83.88 203 PHE A N 1
ATOM 1512 C CA . PHE A 1 203 ? -2.628 -6.281 -6.501 1.00 83.88 203 PHE A CA 1
ATOM 1513 C C . PHE A 1 203 ? -1.464 -7.191 -6.104 1.00 83.88 203 PHE A C 1
ATOM 1515 O O . PHE A 1 203 ? -0.617 -7.479 -6.943 1.00 83.88 203 PHE A O 1
ATOM 1522 N N . VAL A 1 204 ? -1.413 -7.684 -4.865 1.00 80.56 204 VAL A N 1
ATOM 1523 C CA . VAL A 1 204 ? -0.378 -8.630 -4.415 1.00 80.56 204 VAL A CA 1
ATOM 1524 C C . VAL A 1 204 ? -0.435 -9.920 -5.230 1.00 80.56 204 VAL A C 1
ATOM 1526 O O . VAL A 1 204 ? 0.611 -10.405 -5.665 1.00 80.56 204 VAL A O 1
ATOM 1529 N N . ILE A 1 205 ? -1.636 -10.464 -5.462 1.00 75.31 205 ILE A N 1
ATOM 1530 C CA . ILE A 1 205 ? -1.836 -11.667 -6.283 1.00 75.31 205 ILE A CA 1
ATOM 1531 C C . ILE A 1 205 ? -1.332 -11.418 -7.707 1.00 75.31 205 ILE A C 1
ATOM 1533 O O . ILE A 1 205 ? -0.525 -12.195 -8.217 1.00 75.31 205 ILE A O 1
ATOM 1537 N N . MET A 1 206 ? -1.778 -10.323 -8.326 1.00 79.94 206 MET A N 1
ATOM 1538 C CA . MET A 1 206 ? -1.443 -9.964 -9.704 1.00 79.94 206 MET A CA 1
ATOM 1539 C C . MET A 1 206 ? 0.065 -9.732 -9.869 1.00 79.94 206 MET A C 1
ATOM 1541 O O . MET A 1 206 ? 0.703 -10.345 -10.724 1.00 79.94 206 MET A O 1
ATOM 1545 N N . ILE A 1 207 ? 0.672 -8.977 -8.950 1.00 77.06 207 ILE A N 1
ATOM 1546 C CA . ILE A 1 207 ? 2.117 -8.752 -8.921 1.00 77.06 207 ILE A CA 1
ATOM 1547 C C . ILE A 1 207 ? 2.861 -10.070 -8.728 1.00 77.06 207 ILE A C 1
ATOM 1549 O O . ILE A 1 207 ? 3.806 -10.318 -9.461 1.00 77.06 207 ILE A O 1
ATOM 1553 N N . LEU A 1 208 ? 2.478 -10.956 -7.804 1.00 74.50 208 LEU A N 1
ATOM 1554 C CA . LEU A 1 208 ? 3.168 -12.246 -7.647 1.00 74.50 208 LEU A CA 1
ATOM 1555 C C . LEU A 1 208 ? 3.055 -13.139 -8.897 1.00 74.50 208 LEU A C 1
ATOM 1557 O O . LEU A 1 208 ? 4.018 -13.842 -9.235 1.00 74.50 208 LEU A O 1
ATOM 1561 N N . LEU A 1 209 ? 1.918 -13.092 -9.597 1.00 70.50 209 LEU A N 1
ATOM 1562 C CA . LEU A 1 209 ? 1.700 -13.816 -10.850 1.00 70.50 209 LEU A CA 1
ATOM 1563 C C . LEU A 1 209 ? 2.501 -13.247 -12.026 1.00 70.50 209 LEU A C 1
ATOM 1565 O O . LEU A 1 209 ? 2.948 -14.029 -12.856 1.00 70.50 209 LEU A O 1
ATOM 1569 N N . GLU A 1 210 ? 2.773 -11.945 -12.078 1.00 70.19 210 GLU A N 1
ATOM 1570 C CA . GLU A 1 210 ? 3.505 -11.319 -13.195 1.00 70.19 210 GLU A CA 1
ATOM 1571 C C . GLU A 1 210 ? 4.954 -10.942 -12.871 1.00 70.19 210 GLU A C 1
ATOM 1573 O O . GLU A 1 210 ? 5.725 -10.600 -13.762 1.00 70.19 210 GLU A O 1
ATOM 1578 N N . ARG A 1 211 ? 5.385 -11.047 -11.610 1.00 71.94 211 ARG A N 1
ATOM 1579 C CA . ARG A 1 211 ? 6.710 -10.592 -11.153 1.00 71.94 211 ARG A CA 1
ATOM 1580 C C . ARG A 1 211 ? 7.882 -11.196 -11.923 1.00 71.94 211 ARG A C 1
ATOM 1582 O O . ARG A 1 211 ? 8.904 -10.531 -12.064 1.00 71.94 211 ARG A O 1
ATOM 1589 N N . GLU A 1 212 ? 7.771 -12.443 -12.375 1.00 64.69 212 GLU A N 1
ATOM 1590 C CA . GLU A 1 212 ? 8.828 -13.101 -13.157 1.00 64.69 212 GLU A CA 1
ATOM 1591 C C . GLU A 1 212 ? 8.871 -12.553 -14.582 1.00 64.69 212 GLU A C 1
ATOM 1593 O O . GLU A 1 212 ? 9.935 -12.139 -15.021 1.00 64.69 212 GLU A O 1
ATOM 1598 N N . ASP A 1 213 ? 7.721 -12.384 -15.233 1.00 67.94 213 ASP A N 1
ATOM 1599 C CA . ASP A 1 213 ? 7.629 -11.783 -16.566 1.00 67.94 213 ASP A CA 1
ATOM 1600 C C . ASP A 1 213 ? 8.041 -10.307 -16.570 1.00 67.94 213 ASP A C 1
ATOM 1602 O O . ASP A 1 213 ? 8.700 -9.847 -17.503 1.00 67.94 213 ASP A O 1
ATOM 1606 N N . LEU A 1 214 ? 7.709 -9.560 -15.511 1.00 67.06 214 LEU A N 1
ATOM 1607 C CA . LEU A 1 214 ? 8.157 -8.181 -15.319 1.00 67.06 214 LEU A CA 1
ATOM 1608 C C . LEU A 1 214 ? 9.662 -8.120 -15.090 1.00 67.06 214 LEU A C 1
ATOM 1610 O O . LEU A 1 214 ? 10.330 -7.304 -15.718 1.00 67.06 214 LEU A O 1
ATOM 1614 N N . ARG A 1 215 ? 10.219 -8.987 -14.237 1.00 65.44 215 ARG A N 1
ATOM 1615 C CA . ARG A 1 215 ? 11.668 -9.050 -14.028 1.00 65.44 215 ARG A CA 1
ATOM 1616 C C . ARG A 1 215 ? 12.378 -9.437 -15.319 1.00 65.44 215 ARG A C 1
ATOM 1618 O O . ARG A 1 215 ? 13.343 -8.776 -15.677 1.00 65.44 215 ARG A O 1
ATOM 1625 N N . ASP A 1 216 ? 11.892 -10.440 -16.035 1.00 67.56 216 ASP A N 1
ATOM 1626 C CA . ASP A 1 216 ? 12.513 -10.931 -17.262 1.00 67.56 216 ASP A CA 1
ATOM 1627 C C . ASP A 1 216 ? 12.395 -9.906 -18.392 1.00 67.56 216 ASP A C 1
ATOM 1629 O O . ASP A 1 216 ? 13.355 -9.682 -19.129 1.00 67.56 216 ASP A O 1
ATOM 1633 N N . ARG A 1 217 ? 11.270 -9.187 -18.496 1.00 72.38 217 ARG A N 1
ATOM 1634 C CA . ARG A 1 217 ? 11.122 -8.063 -19.433 1.00 72.38 217 ARG A CA 1
ATOM 1635 C C . ARG A 1 217 ? 11.970 -6.861 -19.047 1.00 72.38 217 ARG A C 1
ATOM 1637 O O . ARG A 1 217 ? 12.549 -6.263 -19.945 1.00 72.38 217 ARG A O 1
ATOM 1644 N N . LEU A 1 218 ? 12.075 -6.516 -17.765 1.00 69.38 218 LEU A N 1
ATOM 1645 C CA . LEU A 1 218 ? 12.949 -5.442 -17.285 1.00 69.38 218 LEU A CA 1
ATOM 1646 C C . LEU A 1 218 ? 14.417 -5.788 -17.527 1.00 69.38 218 LEU A C 1
ATOM 1648 O O . LEU A 1 218 ? 15.157 -4.945 -18.017 1.00 69.38 218 LEU A O 1
ATOM 1652 N N . LEU A 1 219 ? 14.820 -7.036 -17.285 1.00 67.31 219 LEU A N 1
ATOM 1653 C CA . LEU A 1 219 ? 16.151 -7.541 -17.617 1.00 67.31 219 LEU A CA 1
ATOM 1654 C C . LEU A 1 219 ? 16.387 -7.542 -19.131 1.00 67.31 219 LEU A C 1
ATOM 1656 O O . LEU A 1 219 ? 17.476 -7.199 -19.575 1.00 67.31 219 LEU A O 1
ATOM 1660 N N . ARG A 1 220 ? 15.369 -7.847 -19.942 1.00 72.25 220 ARG A N 1
ATOM 1661 C CA . ARG A 1 220 ? 15.463 -7.803 -21.410 1.00 72.25 220 ARG A CA 1
ATOM 1662 C C . ARG A 1 220 ? 15.471 -6.379 -21.977 1.00 72.25 220 ARG A C 1
ATOM 1664 O O . ARG A 1 220 ? 16.093 -6.156 -23.012 1.00 72.25 220 ARG A O 1
ATOM 1671 N N . LEU A 1 221 ? 14.789 -5.425 -21.339 1.00 75.94 221 LEU A N 1
ATOM 1672 C CA . LEU A 1 221 ? 14.815 -4.004 -21.708 1.00 75.94 221 LEU A CA 1
ATOM 1673 C C . LEU A 1 221 ? 16.128 -3.345 -21.276 1.00 75.94 221 LEU A C 1
ATOM 1675 O O . LEU A 1 221 ? 16.741 -2.639 -22.072 1.00 75.94 221 LEU A O 1
ATOM 1679 N N . ALA A 1 222 ? 16.571 -3.612 -20.047 1.00 69.38 222 ALA A N 1
ATOM 1680 C CA . ALA A 1 222 ? 17.855 -3.153 -19.529 1.00 69.38 222 ALA A CA 1
ATOM 1681 C C . ALA A 1 222 ? 19.030 -3.816 -20.268 1.00 69.38 222 ALA A C 1
ATOM 1683 O O . ALA A 1 222 ? 20.066 -3.196 -20.477 1.00 69.38 222 ALA A O 1
ATOM 1684 N N . GLY A 1 223 ? 18.852 -5.057 -20.727 1.00 63.34 223 GLY A N 1
ATOM 1685 C CA . GLY A 1 223 ? 19.866 -5.855 -21.415 1.00 63.34 223 GLY A CA 1
ATOM 1686 C C . GLY A 1 223 ? 20.001 -5.613 -22.920 1.00 63.34 223 GLY A C 1
ATOM 1687 O O . GLY A 1 223 ? 20.680 -6.394 -23.578 1.00 63.34 223 GLY A O 1
ATOM 1688 N N . ARG A 1 224 ? 19.364 -4.582 -23.499 1.00 62.12 224 ARG A N 1
ATOM 1689 C CA . ARG A 1 224 ? 19.411 -4.331 -24.957 1.00 62.12 224 ARG A CA 1
ATOM 1690 C C . ARG A 1 224 ? 20.189 -3.101 -25.419 1.00 62.12 224 ARG A C 1
ATOM 1692 O O . ARG A 1 224 ? 20.230 -2.874 -26.624 1.00 62.12 224 ARG A O 1
ATOM 1699 N N . ARG A 1 225 ? 20.823 -2.323 -24.535 1.00 58.53 225 ARG A N 1
ATOM 1700 C CA . ARG A 1 225 ? 21.679 -1.199 -24.959 1.00 58.53 225 ARG A CA 1
ATOM 1701 C C . ARG A 1 225 ? 22.947 -1.083 -24.111 1.00 58.53 225 ARG A C 1
ATOM 1703 O O . ARG A 1 225 ? 22.932 -0.491 -23.043 1.00 58.53 225 ARG A O 1
ATOM 1710 N N . ASP A 1 226 ? 24.020 -1.690 -24.617 1.00 64.12 226 ASP A N 1
ATOM 1711 C CA . ASP A 1 226 ? 25.388 -1.144 -24.684 1.00 64.12 226 ASP A CA 1
ATOM 1712 C C . ASP A 1 226 ? 25.979 -0.394 -23.472 1.00 64.12 226 ASP A C 1
ATOM 1714 O O . ASP A 1 226 ? 26.792 0.508 -23.640 1.00 64.12 226 ASP A O 1
ATOM 1718 N N . LEU A 1 227 ? 25.692 -0.810 -22.235 1.00 57.72 227 LEU A N 1
ATOM 1719 C CA . LEU A 1 227 ? 26.473 -0.334 -21.080 1.00 57.72 227 LEU A CA 1
ATOM 1720 C C . LEU A 1 227 ? 27.938 -0.801 -21.131 1.00 57.72 227 LEU A C 1
ATOM 1722 O O . LEU A 1 227 ? 28.820 -0.098 -20.653 1.00 57.72 227 LEU A O 1
ATOM 1726 N N . HIS A 1 228 ? 28.221 -1.953 -21.750 1.00 57.69 228 HIS A N 1
ATOM 1727 C CA . HIS A 1 228 ? 29.598 -2.438 -21.883 1.00 57.69 228 HIS A CA 1
ATOM 1728 C C . HIS A 1 228 ? 30.437 -1.603 -22.863 1.00 57.69 228 HIS A C 1
ATOM 1730 O O . HIS A 1 228 ? 31.625 -1.426 -22.622 1.00 57.69 228 HIS A O 1
ATOM 1736 N N . ARG A 1 229 ? 29.848 -1.015 -23.916 1.00 59.47 229 ARG A N 1
ATOM 1737 C CA . ARG A 1 229 ? 30.629 -0.271 -24.922 1.00 59.47 229 ARG A CA 1
ATOM 1738 C C . ARG A 1 229 ? 31.098 1.104 -24.453 1.00 59.47 229 ARG A C 1
ATOM 1740 O O . ARG A 1 229 ? 32.204 1.511 -24.800 1.00 59.47 229 ARG A O 1
ATOM 1747 N N . THR A 1 230 ? 30.315 1.814 -23.644 1.00 69.06 230 THR A N 1
ATOM 1748 C CA . THR A 1 230 ? 30.760 3.082 -23.038 1.00 69.06 230 THR A CA 1
ATOM 1749 C C . THR A 1 230 ? 31.819 2.853 -21.963 1.00 69.06 230 THR A C 1
ATOM 1751 O O . THR A 1 230 ? 32.764 3.635 -21.869 1.00 69.06 230 THR A O 1
ATOM 1754 N N . THR A 1 231 ? 31.720 1.765 -21.194 1.00 75.12 231 THR A N 1
ATOM 1755 C CA . THR A 1 231 ? 32.747 1.404 -20.206 1.00 75.12 231 THR A CA 1
ATOM 1756 C C . THR A 1 231 ? 34.041 0.930 -20.870 1.00 75.12 231 THR A C 1
ATOM 1758 O O . THR A 1 231 ? 35.114 1.345 -20.439 1.00 75.12 231 THR A O 1
ATOM 1761 N N . GLU A 1 232 ? 33.972 0.145 -21.950 1.00 74.12 232 GLU A N 1
ATOM 1762 C CA . GLU A 1 232 ? 35.167 -0.266 -22.702 1.00 74.12 232 GLU A CA 1
ATOM 1763 C C . GLU A 1 232 ? 35.886 0.924 -23.348 1.00 74.12 232 GLU A C 1
ATOM 1765 O O . GLU A 1 232 ? 37.108 1.021 -23.250 1.00 74.12 232 GLU A O 1
ATOM 1770 N N . ALA A 1 233 ? 35.150 1.881 -23.924 1.00 77.19 233 ALA A N 1
ATOM 1771 C CA . ALA A 1 233 ? 35.751 3.085 -24.501 1.00 77.19 233 ALA A CA 1
ATOM 1772 C C . ALA A 1 233 ? 36.416 3.982 -23.439 1.00 77.19 233 ALA A C 1
ATOM 1774 O O . ALA A 1 233 ? 37.483 4.549 -23.678 1.00 77.19 233 ALA A O 1
ATOM 1775 N N . MET A 1 234 ? 35.816 4.089 -22.249 1.00 82.69 234 MET A N 1
ATOM 1776 C CA . MET A 1 234 ? 36.385 4.859 -21.141 1.00 82.69 234 MET A CA 1
ATOM 1777 C C . MET A 1 234 ? 37.633 4.179 -20.555 1.00 82.69 234 MET A C 1
ATOM 1779 O O . MET A 1 234 ? 38.596 4.864 -20.206 1.00 82.69 234 MET A O 1
ATOM 1783 N N . ASN A 1 235 ? 37.652 2.843 -20.498 1.00 81.88 235 ASN A N 1
ATOM 1784 C CA . ASN A 1 235 ? 38.804 2.086 -20.010 1.00 81.88 235 ASN A CA 1
A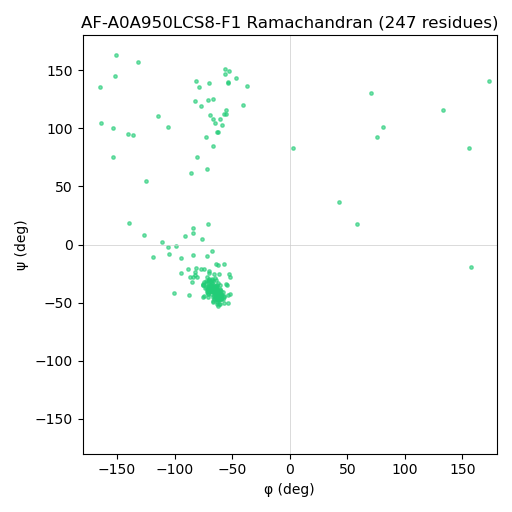TOM 1785 C C . ASN A 1 235 ? 39.982 2.110 -21.006 1.00 81.88 235 ASN A C 1
ATOM 1787 O O . ASN A 1 235 ? 41.124 2.286 -20.584 1.00 81.88 235 ASN A O 1
ATOM 1791 N N . ASP A 1 236 ? 39.724 2.033 -22.321 1.00 85.62 236 ASP A N 1
ATOM 1792 C CA . ASP A 1 236 ? 40.777 2.165 -23.348 1.00 85.62 236 ASP A CA 1
ATOM 1793 C C . ASP A 1 236 ? 41.413 3.568 -23.332 1.00 85.62 236 ASP A C 1
ATOM 1795 O O . ASP A 1 236 ? 42.634 3.718 -23.433 1.00 85.62 236 ASP A O 1
ATOM 1799 N N . ALA A 1 237 ? 40.606 4.612 -23.106 1.00 83.75 237 ALA A N 1
ATOM 1800 C CA . ALA A 1 237 ? 41.109 5.974 -22.940 1.00 83.75 237 ALA A CA 1
ATOM 1801 C C . ALA A 1 237 ? 42.006 6.114 -21.695 1.00 83.75 237 ALA A C 1
ATOM 1803 O O . ALA A 1 237 ? 43.091 6.696 -21.776 1.00 83.75 237 ALA A O 1
ATOM 1804 N N . ALA A 1 238 ? 41.599 5.538 -20.558 1.00 83.31 238 ALA A N 1
ATOM 1805 C CA . ALA A 1 238 ? 42.378 5.570 -19.320 1.00 83.31 238 ALA A CA 1
ATOM 1806 C C . ALA A 1 238 ? 43.717 4.823 -19.456 1.00 83.31 238 ALA A C 1
ATOM 1808 O O . ALA A 1 238 ? 44.764 5.322 -19.033 1.00 83.31 238 ALA A O 1
ATOM 1809 N N . GLN A 1 239 ? 43.704 3.655 -20.100 1.00 88.62 239 GLN A N 1
ATOM 1810 C CA . GLN A 1 239 ? 44.894 2.827 -20.277 1.00 88.62 239 GLN A CA 1
ATOM 1811 C C . GLN A 1 239 ? 45.901 3.457 -21.252 1.00 88.62 239 GLN A C 1
ATOM 1813 O O . GLN A 1 239 ? 47.111 3.389 -21.017 1.00 88.62 239 GLN A O 1
ATOM 1818 N N . ARG A 1 240 ? 45.425 4.150 -22.297 1.00 81.31 240 ARG A N 1
ATOM 1819 C CA . ARG A 1 240 ? 46.289 4.941 -23.191 1.00 81.31 240 ARG A CA 1
ATOM 1820 C C . ARG A 1 240 ? 46.980 6.081 -22.450 1.00 81.31 240 ARG A C 1
ATOM 1822 O O . ARG A 1 240 ? 48.194 6.220 -22.573 1.00 81.31 240 ARG A O 1
ATOM 1829 N N . ILE A 1 241 ? 46.245 6.858 -21.654 1.00 85.88 241 ILE A N 1
ATOM 1830 C CA . ILE A 1 241 ? 46.811 7.993 -20.905 1.00 85.88 241 ILE A CA 1
ATOM 1831 C C . ILE A 1 241 ? 47.841 7.511 -19.875 1.00 85.88 241 ILE A C 1
ATOM 1833 O O . ILE A 1 241 ? 48.932 8.073 -19.792 1.00 85.88 241 ILE A O 1
ATOM 1837 N N . SER A 1 242 ? 47.541 6.434 -19.141 1.00 86.62 242 SER A N 1
ATOM 1838 C CA . SER A 1 242 ? 48.467 5.849 -18.161 1.00 86.62 242 SER A CA 1
ATOM 1839 C C . SER A 1 242 ? 49.799 5.436 -18.796 1.00 86.62 242 SER A C 1
ATOM 1841 O O . SER A 1 242 ? 50.861 5.717 -18.238 1.00 86.62 242 SER A O 1
ATOM 1843 N N . ARG A 1 243 ? 49.759 4.845 -19.997 1.00 81.00 243 ARG A N 1
ATOM 1844 C CA . ARG A 1 243 ? 50.964 4.437 -20.729 1.00 81.00 243 ARG A CA 1
ATOM 1845 C C . ARG A 1 243 ? 51.803 5.629 -21.195 1.00 81.00 243 ARG A C 1
ATOM 1847 O O . ARG A 1 243 ? 53.026 5.552 -21.140 1.00 81.00 243 ARG A O 1
ATOM 1854 N N . TYR A 1 244 ? 51.170 6.727 -21.613 1.00 88.44 244 TYR A N 1
ATOM 1855 C CA . TYR A 1 244 ? 51.893 7.946 -21.986 1.00 88.44 244 TYR A CA 1
ATOM 1856 C C . TYR A 1 244 ? 52.580 8.603 -20.785 1.00 88.44 244 TYR A C 1
ATOM 1858 O O . TYR A 1 244 ? 53.735 8.999 -20.904 1.00 88.44 244 TYR A O 1
ATOM 1866 N N . LEU A 1 245 ? 51.923 8.647 -19.621 1.00 89.00 245 LEU A N 1
ATOM 1867 C CA . LEU A 1 245 ? 52.517 9.207 -18.401 1.00 89.00 245 LEU A CA 1
ATOM 1868 C C . LEU A 1 245 ? 53.706 8.380 -17.891 1.00 89.00 245 LEU A C 1
ATOM 1870 O O . LEU A 1 245 ? 54.690 8.953 -17.436 1.00 89.00 245 LEU A O 1
ATOM 1874 N N . MET A 1 246 ? 53.648 7.049 -18.000 1.00 83.75 246 MET A N 1
ATOM 1875 C CA . MET A 1 246 ? 54.750 6.173 -17.582 1.00 83.75 246 MET A CA 1
ATOM 1876 C C . MET A 1 246 ? 55.983 6.254 -18.486 1.00 83.75 246 MET A C 1
ATOM 1878 O O . MET A 1 246 ? 57.085 6.0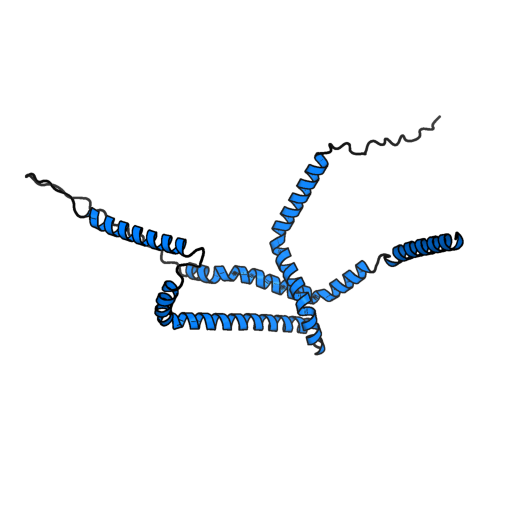27 -18.008 1.00 83.75 246 MET A O 1
ATOM 1882 N N . CYS A 1 247 ? 55.822 6.553 -19.778 1.00 86.62 247 CYS A N 1
ATOM 1883 C CA . CYS A 1 247 ? 56.960 6.707 -20.690 1.00 86.62 247 CYS A CA 1
ATOM 1884 C C . CYS A 1 247 ? 57.596 8.107 -20.650 1.00 86.62 247 CYS A C 1
ATOM 1886 O O . CYS A 1 247 ? 58.630 8.303 -21.284 1.00 86.62 247 CYS A O 1
ATOM 1888 N N . GLN A 1 248 ? 56.973 9.076 -19.971 1.00 79.38 248 GLN A N 1
ATOM 1889 C CA . GLN A 1 248 ? 57.440 10.467 -19.911 1.00 79.38 248 GLN A CA 1
ATOM 1890 C C . GLN A 1 248 ? 58.225 10.799 -18.623 1.00 79.38 248 GLN A C 1
ATOM 1892 O O . GLN A 1 248 ? 58.699 11.926 -18.481 1.00 79.38 248 GLN A O 1
ATOM 1897 N N . LEU A 1 249 ? 58.369 9.836 -17.706 1.00 60.62 249 LEU A N 1
ATOM 1898 C CA . LEU A 1 249 ? 59.193 9.904 -16.491 1.00 60.62 249 LEU A CA 1
ATOM 1899 C C . LEU A 1 249 ? 60.451 9.047 -16.660 1.00 60.62 249 LEU A C 1
ATOM 1901 O O . LEU A 1 249 ? 61.512 9.485 -16.165 1.00 60.62 249 LEU A O 1
#

Radius of gyration: 38.96 Å; Cα contacts (8 Å, |Δi|>4): 38; chains: 1; bounding box: 122×72×110 Å

Mean predicted aligned error: 21.23 Å

Foldseek 3Di:
DDDDDDDPDPPPPDPDPPVVVVVVVVVVVVVVVVVCVVCCLVVVLLVLLVVVLVVCVVVLVVQCVVVDDLLVSLVVSLVVVVVVVVVVVVVVVVVVVVVVVCVVVVVVVVVVVVVVDPDPDPPPVVVVVVVVVVVVVVVVVVVVVVVVPDDDDDDDDDDDDDDDDDDDDDPPPPPDCPPVNVCCVVVVVVVVCCVSVVSSSVSNSVCSVCVVVVVVVVCVVVVPDDPPPVVVVVVVVVVVVVVVVVVVD